Protein AF-A0AAQ2GDI4-F1 (afdb_monomer)

Nearest PDB structures (foldseek):
  6fwv-assembly1_A  TM=6.174E-01  e=3.275E-02  Bacillus anthracis
  3rkp-assembly2_B  TM=5.319E-01  e=2.413E-01  Bacillus cereus ATCC 14579
  3e8v-assembly1_A  TM=5.463E-01  e=3.598E-01  Bacteroides fragilis NCTC 9343
  3t5x-assembly1_A  TM=4.324E-01  e=9.851E+00  Homo sapiens
  5a5t-assembly1_C  TM=3.887E-01  e=8.301E+00  Oryctolagus cuniculus

Secondary structure (DSSP, 8-state):
------------------------EEEEEEEEESSSS--B--EEEEEE-SSS--EEEEE--TTSEEEEEES---TTSEEEEEES-SS---SS--PPEEP-SSSEEEEEE---SS-HHHHHHHTTPPPTT----TT-HHHHHHHHHHHHTT-HHHHHHHHHHHHHHHHHTT-HHHHHHHHHHHHHHHHHHHHHTSTT----TTTTS-S-TT----S-----HHHHHHHHHHHHHTTS--S----HHHHHTSTTTTT----HHHHS-GGGTS-----

pLDDT: mean 78.75, std 17.1, range [37.09, 97.25]

Sequence (275 aa):
MILRFALLTPLLLVILSDVASAKTITVSIAVMTNGKPPVGVPAHIYRKTASTSEELITDTDDEGKVAIPETVCSADVQYRVEALLPIRFPQGRLRWESCRITGQIVFLLTPSGISKNTERFLSGQIPDGWVVPQGYEPVFVELREAVASEQWGAAAKLSSQLANQYRSAGRKDEANTFAEIALAGTVSYATSQLPDSDAIDTFLKPKNPDATFDSEIRLSPFAKKAVAEFQKSRGLPTDGIVGWQTMGRLPGGAGYTLPDVAVVPFENLVVKPNT

Solvent-accessible surface area (backbone atoms only — not comparable to full-atom values): 15930 Å² total; per-residue (Å²): 138,89,84,85,83,82,86,81,79,84,83,81,80,79,80,80,73,80,74,71,77,74,68,71,43,69,37,36,38,36,28,27,30,73,53,90,76,62,43,45,38,37,21,44,33,31,37,32,41,86,87,49,71,80,40,83,76,50,65,33,43,82,65,6,36,40,78,45,84,33,78,72,74,37,75,52,33,28,36,36,68,44,60,68,55,52,52,30,61,67,100,70,66,88,50,71,43,54,44,50,86,70,70,66,51,72,45,73,40,73,66,48,41,60,42,48,56,37,51,35,42,65,74,73,38,79,49,89,89,66,84,78,48,80,75,42,65,65,56,54,50,52,41,38,51,23,54,77,67,62,18,28,7,37,23,16,50,50,21,44,42,50,13,51,42,30,44,75,68,70,37,56,70,62,12,47,36,24,42,47,51,18,48,47,39,46,39,49,52,23,37,65,72,43,97,85,50,92,78,56,95,53,70,89,55,69,85,48,73,82,57,85,87,90,70,79,82,43,70,27,71,68,30,24,48,29,34,18,53,40,24,50,78,70,76,43,81,67,75,33,66,91,43,72,71,54,30,31,71,33,52,56,12,69,82,59,71,79,57,72,67,71,71,54,61,48,83,80,48,54,81,72,78,87,127

Foldseek 3Di:
DDDDDDDDDDDPPPPPPPPPPQDKAKAKEAEWAPDVVTAGFWKFKWKDFPPGDIDGDDIADNRRIDIDIDSDFDQRIWMFIFGPQWWFFDPPDSDTDGGDRDDYHYHHGHDDAQELQLLCLLVVHHDPPDDDFPPCSVLSVVLSVCVVVLQLLLNLVSLCLQLVQCVVVVNNVRSVNSNRSNLLSLLLQLLVPDPPNPDRPCRNPDPDHPDDDDDDIDTTPSSLQSLLVSCVVVVHHSRSDSDLVSSCPGHNNVPNDHDPVSPDRVVVGDDDPDD

Mean predicted aligned error: 11.51 Å

Structure (mmCIF, N/CA/C/O backbone):
data_AF-A0AAQ2GDI4-F1
#
_entry.id   AF-A0AAQ2GDI4-F1
#
loop_
_atom_site.group_PDB
_atom_site.id
_atom_site.type_symbol
_atom_site.label_atom_id
_atom_site.label_alt_id
_atom_site.label_comp_id
_atom_site.label_asym_id
_atom_site.label_entity_id
_atom_site.label_seq_id
_atom_site.pdbx_PDB_ins_code
_atom_site.Cartn_x
_atom_site.Cartn_y
_atom_site.Cartn_z
_atom_site.occupancy
_atom_site.B_iso_or_equiv
_atom_site.auth_seq_id
_atom_site.auth_comp_id
_atom_site.auth_asym_id
_atom_site.auth_atom_id
_atom_site.pdbx_PDB_model_num
ATOM 1 N N . MET A 1 1 ? -50.895 -49.750 66.841 1.00 46.25 1 MET A N 1
ATOM 2 C CA . MET A 1 1 ? -49.537 -49.205 66.637 1.00 46.25 1 MET A CA 1
ATOM 3 C C . MET A 1 1 ? -49.642 -48.157 65.537 1.00 46.25 1 MET A C 1
ATOM 5 O O . MET A 1 1 ? -49.876 -48.514 64.393 1.00 46.25 1 MET A O 1
ATOM 9 N N . ILE A 1 2 ? -49.678 -46.879 65.918 1.00 44.25 2 ILE A N 1
ATOM 10 C CA . ILE A 1 2 ? -50.023 -45.741 65.050 1.00 44.25 2 ILE A CA 1
ATOM 11 C C . ILE A 1 2 ? -48.713 -45.130 64.545 1.00 44.25 2 ILE A C 1
ATOM 13 O O . ILE A 1 2 ? -47.937 -44.632 65.355 1.00 44.25 2 ILE A O 1
ATOM 17 N N . LEU A 1 3 ? -48.464 -45.170 63.234 1.00 45.38 3 LEU A N 1
ATOM 18 C CA . LEU A 1 3 ? -47.301 -44.539 62.605 1.00 45.38 3 LEU A CA 1
ATOM 19 C C . LEU A 1 3 ? -47.776 -43.295 61.835 1.00 45.38 3 LEU A C 1
ATOM 21 O O . LEU A 1 3 ? -48.434 -43.409 60.804 1.00 45.38 3 LEU A O 1
ATOM 25 N N . ARG A 1 4 ? -47.492 -42.101 62.369 1.00 51.19 4 ARG A N 1
ATOM 26 C CA . ARG A 1 4 ? -47.715 -40.814 61.691 1.00 51.19 4 ARG A CA 1
ATOM 27 C C . ARG A 1 4 ? -46.463 -40.462 60.885 1.00 51.19 4 ARG A C 1
ATOM 29 O O . ARG A 1 4 ? -45.420 -40.204 61.474 1.00 51.19 4 ARG A O 1
ATOM 36 N N . PHE A 1 5 ? -46.579 -40.433 59.559 1.00 50.78 5 PHE A N 1
ATOM 37 C CA . PHE A 1 5 ? -45.566 -39.874 58.662 1.00 50.78 5 PHE A CA 1
ATOM 38 C C . PHE A 1 5 ? -45.789 -38.362 58.525 1.00 50.78 5 PHE A C 1
ATOM 40 O O . PHE A 1 5 ? -46.847 -37.925 58.077 1.00 50.78 5 PHE A O 1
ATOM 47 N N . ALA A 1 6 ? -44.799 -37.569 58.934 1.00 56.88 6 ALA A N 1
ATOM 48 C CA . ALA A 1 6 ? -44.761 -36.129 58.711 1.00 56.88 6 ALA A CA 1
ATOM 49 C C . ALA A 1 6 ? -44.171 -35.848 57.318 1.00 56.88 6 ALA A C 1
ATOM 51 O O . ALA A 1 6 ? -43.015 -36.171 57.053 1.00 56.88 6 ALA A O 1
ATOM 52 N N . LEU A 1 7 ? -44.976 -35.267 56.427 1.00 53.22 7 LEU A N 1
ATOM 53 C CA . LEU A 1 7 ? -44.544 -34.738 55.132 1.00 53.22 7 LEU A CA 1
ATOM 54 C C . LEU A 1 7 ? -43.870 -33.374 55.351 1.00 53.22 7 LEU A C 1
ATOM 56 O O . LEU A 1 7 ? -44.542 -32.404 55.695 1.00 53.22 7 LEU A O 1
ATOM 60 N N . LEU A 1 8 ? -42.548 -33.306 55.161 1.00 53.53 8 LEU A N 1
ATOM 61 C CA . LEU A 1 8 ? -41.808 -32.049 55.020 1.00 53.53 8 LEU A CA 1
ATOM 62 C C . LEU A 1 8 ? -41.830 -31.614 53.550 1.00 53.53 8 LEU A C 1
ATOM 64 O O . LEU A 1 8 ? -41.254 -32.276 52.688 1.00 53.53 8 LEU A O 1
ATOM 68 N N . THR A 1 9 ? -42.475 -30.487 53.273 1.00 56.50 9 THR A N 1
ATOM 69 C CA . THR A 1 9 ? -42.446 -29.808 51.973 1.00 56.50 9 THR A CA 1
ATOM 70 C C . THR A 1 9 ? -41.143 -29.004 51.848 1.00 56.50 9 THR A C 1
ATOM 72 O O . THR A 1 9 ? -40.863 -28.197 52.738 1.00 56.50 9 THR A O 1
ATOM 75 N N . PRO A 1 10 ? -40.334 -29.162 50.783 1.00 61.44 10 PRO A N 1
ATOM 76 C CA . PRO A 1 10 ? -39.162 -28.319 50.578 1.00 61.44 10 PRO A CA 1
ATOM 77 C C . PRO A 1 10 ? -39.600 -26.926 50.109 1.00 61.44 10 PRO A C 1
ATOM 79 O O . PRO A 1 10 ? -40.270 -26.771 49.088 1.00 61.44 10 PRO A O 1
ATOM 82 N N . LEU A 1 11 ? -39.221 -25.908 50.880 1.00 57.91 11 LEU A N 1
ATOM 83 C CA . LEU A 1 11 ? -39.393 -24.501 50.537 1.00 57.91 11 LEU A CA 1
ATOM 84 C C . LEU A 1 11 ? -38.394 -24.155 49.417 1.00 57.91 11 LEU A C 1
ATOM 86 O O . LEU A 1 11 ? -37.196 -24.025 49.662 1.00 57.91 11 LEU A O 1
ATOM 90 N N . LEU A 1 12 ? -38.873 -24.064 48.176 1.00 52.78 12 LEU A N 1
ATOM 91 C CA . LEU A 1 12 ? -38.066 -23.654 47.027 1.00 52.78 12 LEU A CA 1
ATOM 92 C C . LEU A 1 12 ? -37.864 -22.129 47.091 1.00 52.78 12 LEU A C 1
ATOM 94 O O . LEU A 1 12 ? -38.745 -21.357 46.718 1.00 52.78 12 LEU A O 1
ATOM 98 N N . LEU A 1 13 ? -36.720 -21.692 47.619 1.00 53.94 13 LEU A N 1
ATOM 99 C CA . LEU A 1 13 ? -36.339 -20.281 47.666 1.00 53.94 13 LEU A CA 1
ATOM 100 C C . LEU A 1 13 ? -35.887 -19.841 46.264 1.00 53.94 13 LEU A C 1
ATOM 102 O O . LEU A 1 13 ? -34.746 -20.068 45.865 1.00 53.94 13 LEU A O 1
ATOM 106 N N . VAL A 1 14 ? -36.796 -19.241 45.494 1.00 52.56 14 VAL A N 1
ATOM 107 C CA . VAL A 1 14 ? -36.469 -18.598 44.215 1.00 52.56 14 VAL A CA 1
ATOM 108 C C . VAL A 1 14 ? -35.780 -17.270 44.526 1.00 52.56 14 VAL A C 1
ATOM 110 O O . VAL A 1 14 ? -36.432 -16.272 44.823 1.00 52.56 14 VAL A O 1
ATOM 113 N N . ILE A 1 15 ? -34.448 -17.268 44.501 1.00 57.44 15 ILE A N 1
ATOM 114 C CA . ILE A 1 15 ? -33.652 -16.040 44.556 1.00 57.44 15 ILE A CA 1
ATOM 115 C C . ILE A 1 15 ? -33.757 -15.385 43.174 1.00 57.44 15 ILE A C 1
ATOM 117 O O . ILE A 1 15 ? -33.045 -15.749 42.241 1.00 57.44 15 ILE A O 1
ATOM 121 N N . LEU A 1 16 ? -34.694 -14.447 43.031 1.00 49.84 16 LEU A N 1
ATOM 122 C CA . LEU A 1 16 ? -34.700 -13.480 41.936 1.00 49.84 16 LEU A CA 1
ATOM 123 C C . LEU A 1 16 ? -33.542 -12.513 42.186 1.00 49.84 16 LEU A C 1
ATOM 125 O O . LEU A 1 16 ? -33.681 -11.520 42.893 1.00 49.84 16 LEU A O 1
ATOM 129 N N . SER A 1 17 ? -32.367 -12.852 41.664 1.00 53.81 17 SER A N 1
ATOM 130 C CA . SER A 1 17 ? -31.249 -11.921 41.592 1.00 53.81 17 SER A CA 1
ATOM 131 C C . SER A 1 17 ? -31.645 -10.804 40.628 1.00 53.81 17 SER A C 1
ATOM 133 O O . SER A 1 17 ? -31.697 -11.034 39.420 1.00 53.81 17 SER A O 1
ATOM 135 N N . ASP A 1 18 ? -31.941 -9.614 41.150 1.00 50.03 18 ASP A N 1
ATOM 136 C CA . ASP A 1 18 ? -32.001 -8.385 40.359 1.00 50.03 18 ASP A CA 1
ATOM 137 C C . ASP A 1 18 ? -30.649 -8.219 39.656 1.00 50.03 18 ASP A C 1
ATOM 139 O O . ASP A 1 18 ? -29.655 -7.791 40.250 1.00 50.03 18 ASP A O 1
ATOM 143 N N . VAL A 1 19 ? -30.581 -8.612 38.384 1.00 55.84 19 VAL A N 1
ATOM 144 C CA . VAL A 1 19 ? -29.429 -8.313 37.538 1.00 55.84 19 VAL A CA 1
ATOM 145 C C . VAL A 1 19 ? -29.532 -6.827 37.231 1.00 55.84 19 VAL A C 1
ATOM 147 O O . VAL A 1 19 ? -30.163 -6.421 36.258 1.00 55.84 19 VAL A O 1
ATOM 150 N N . ALA A 1 20 ? -28.974 -6.004 38.119 1.00 59.69 20 ALA A N 1
ATOM 151 C CA . ALA A 1 20 ? -28.847 -4.574 37.903 1.00 59.69 20 ALA A CA 1
ATOM 152 C C . ALA A 1 20 ? -28.235 -4.360 36.514 1.00 59.69 20 ALA A C 1
ATOM 154 O O . ALA A 1 20 ? -27.107 -4.787 36.258 1.00 59.69 20 ALA A O 1
ATOM 155 N N . SER A 1 21 ? -29.010 -3.756 35.608 1.00 66.62 21 SER A N 1
ATOM 156 C CA . SER A 1 21 ? -28.582 -3.463 34.242 1.00 66.62 21 SER A CA 1
ATOM 157 C C . SER A 1 21 ? -27.278 -2.677 34.312 1.00 66.62 21 SER A C 1
ATOM 159 O O . SER A 1 21 ? -27.275 -1.514 34.722 1.00 66.62 21 SER A O 1
ATOM 161 N N . ALA A 1 22 ? -26.164 -3.326 33.966 1.00 74.00 22 ALA A N 1
ATOM 162 C CA . ALA A 1 22 ? -24.852 -2.706 34.018 1.00 74.00 22 ALA A CA 1
ATOM 163 C C . ALA A 1 22 ? -24.881 -1.436 33.161 1.00 74.00 22 ALA A C 1
ATOM 165 O O . ALA A 1 22 ? -25.249 -1.474 31.985 1.00 74.00 22 ALA A O 1
ATOM 166 N N . LYS A 1 23 ? -24.550 -0.294 33.769 1.00 86.69 23 LYS A N 1
ATOM 167 C CA . LYS A 1 23 ? -24.566 0.999 33.088 1.00 86.69 23 LYS A CA 1
ATOM 168 C C . LYS A 1 23 ? -23.540 0.975 31.956 1.00 86.69 23 LYS A C 1
ATOM 170 O O . LYS A 1 23 ? -22.342 0.924 32.216 1.00 86.69 23 LYS A O 1
ATOM 175 N N . THR A 1 24 ? -24.012 1.026 30.717 1.00 90.75 24 THR A N 1
ATOM 176 C CA . THR A 1 24 ? -23.150 1.101 29.536 1.00 90.75 24 THR A CA 1
ATOM 177 C C . THR A 1 24 ? -22.557 2.505 29.408 1.00 90.75 24 THR A C 1
ATOM 179 O O . THR A 1 24 ? -23.240 3.508 29.626 1.00 90.75 24 THR A O 1
ATOM 182 N N . ILE A 1 25 ? -21.277 2.576 29.064 1.00 93.12 25 ILE A N 1
ATOM 183 C CA . ILE A 1 25 ? -20.526 3.798 28.776 1.00 93.12 25 ILE A CA 1
ATOM 184 C C . ILE A 1 25 ? -20.218 3.803 27.280 1.00 93.12 25 ILE A C 1
ATOM 186 O O . ILE A 1 25 ? -19.912 2.763 26.710 1.00 93.12 25 ILE A O 1
ATOM 190 N N . THR A 1 26 ? -20.273 4.961 26.632 1.00 94.88 26 THR A N 1
ATOM 191 C CA . THR A 1 26 ? -19.894 5.089 25.220 1.00 94.88 26 THR A CA 1
ATOM 192 C C . THR A 1 26 ? -18.470 5.616 25.103 1.00 94.88 26 THR A C 1
ATOM 194 O O . THR A 1 26 ? -18.183 6.730 25.538 1.00 94.88 26 THR A O 1
ATOM 197 N N . VAL A 1 27 ? -17.583 4.840 24.483 1.00 95.38 27 VAL A N 1
ATOM 198 C CA . VAL A 1 27 ? -16.217 5.251 24.145 1.00 95.38 27 VAL A CA 1
ATOM 199 C C . VAL A 1 27 ? -16.212 5.807 22.729 1.00 95.38 27 VAL A C 1
ATOM 201 O O . VAL A 1 27 ? -16.582 5.116 21.787 1.00 95.38 27 VAL A O 1
ATOM 204 N N . SER A 1 28 ? -15.795 7.062 22.571 1.00 95.56 28 SER A N 1
ATOM 205 C CA . SER A 1 28 ? -15.680 7.696 21.253 1.00 95.56 28 SER A CA 1
ATOM 206 C C . SER A 1 28 ? -14.243 7.618 20.755 1.00 95.56 28 SER A C 1
ATOM 208 O O . SER A 1 28 ? -13.322 8.060 21.445 1.00 95.56 28 SER A O 1
ATOM 210 N N . ILE A 1 29 ? -14.050 7.107 19.543 1.00 95.25 29 ILE A N 1
ATOM 211 C CA . ILE A 1 29 ? -12.748 7.036 18.878 1.00 95.25 29 ILE A CA 1
ATOM 212 C C . ILE A 1 29 ? -12.802 7.872 17.600 1.00 95.25 29 ILE A C 1
ATOM 214 O O . ILE A 1 29 ? -13.804 7.862 16.887 1.00 95.25 29 ILE A O 1
ATOM 218 N N . ALA A 1 30 ? -11.730 8.614 17.328 1.00 92.25 30 ALA A N 1
ATOM 219 C CA . ALA A 1 30 ? -11.475 9.197 16.017 1.00 92.25 30 ALA A CA 1
ATOM 220 C C . ALA A 1 30 ? -10.102 8.791 15.505 1.00 92.25 30 ALA A C 1
ATOM 222 O O . ALA A 1 30 ? -9.114 8.789 16.240 1.00 92.25 30 ALA A O 1
ATOM 223 N N . VAL A 1 31 ? -10.047 8.522 14.213 1.00 87.00 31 VAL A N 1
ATOM 224 C CA . VAL A 1 31 ? -8.849 8.208 13.460 1.00 87.00 31 VAL A CA 1
ATOM 225 C C . VAL A 1 31 ? -8.691 9.294 12.412 1.00 87.00 31 VAL A C 1
ATOM 227 O O . VAL A 1 31 ? -9.526 9.455 11.525 1.00 87.00 31 VAL A O 1
ATOM 230 N N . MET A 1 32 ? -7.642 10.095 12.560 1.00 84.75 32 MET A N 1
ATOM 231 C CA . MET A 1 32 ? -7.454 11.309 11.773 1.00 84.75 32 MET A CA 1
ATOM 232 C C . MET A 1 32 ? -6.055 11.375 11.187 1.00 84.75 32 MET A C 1
ATOM 234 O O . MET A 1 32 ? -5.109 10.835 11.754 1.00 84.75 32 MET A O 1
ATOM 238 N N . THR A 1 33 ? -5.899 12.093 10.082 1.00 75.56 33 THR A N 1
ATOM 239 C CA . THR A 1 33 ? -4.580 12.451 9.567 1.00 75.56 33 THR A CA 1
ATOM 240 C C . THR A 1 33 ? -3.883 13.471 10.476 1.00 75.56 33 THR A C 1
ATOM 242 O O . THR A 1 33 ? -4.529 14.297 11.118 1.00 75.56 33 THR A O 1
ATOM 245 N N . ASN A 1 34 ? -2.549 13.473 10.501 1.00 73.00 34 ASN A N 1
ATOM 246 C CA . ASN A 1 34 ? -1.748 14.521 11.152 1.00 73.00 34 ASN A CA 1
ATOM 247 C C . ASN A 1 34 ? -1.677 15.847 10.353 1.00 73.00 34 ASN A C 1
ATOM 249 O O . ASN A 1 34 ? -0.903 16.736 10.714 1.00 73.00 34 ASN A O 1
ATOM 253 N N . GLY A 1 35 ? -2.452 15.969 9.268 1.00 65.69 35 GLY A N 1
ATOM 254 C CA . GLY A 1 35 ? -2.489 17.138 8.390 1.00 65.69 35 GLY A CA 1
ATOM 255 C C . GLY A 1 35 ? -3.250 18.331 8.977 1.00 65.69 35 GLY A C 1
ATOM 256 O O . GLY A 1 35 ? -3.835 18.262 10.060 1.00 65.69 35 GLY A O 1
ATOM 257 N N . LYS A 1 36 ? -3.241 19.453 8.246 1.00 73.19 36 LYS A N 1
ATOM 258 C CA . LYS A 1 36 ? -3.999 20.668 8.579 1.00 73.19 36 LYS A CA 1
ATOM 259 C C . LYS A 1 36 ? -4.870 21.085 7.380 1.00 73.19 36 LYS A C 1
ATOM 261 O O . LYS A 1 36 ? -4.311 21.604 6.419 1.00 73.19 36 LYS A O 1
ATOM 266 N N . PRO A 1 37 ? -6.206 20.917 7.436 1.00 77.56 37 PRO A N 1
ATOM 267 C CA . PRO A 1 37 ? -6.984 20.347 8.542 1.00 77.56 37 PRO A CA 1
ATOM 268 C C . PRO A 1 37 ? -6.800 18.820 8.680 1.00 77.56 37 PRO A C 1
ATOM 270 O O . PRO A 1 37 ? -6.451 18.160 7.700 1.00 77.56 37 PRO A O 1
ATOM 273 N N . PRO A 1 38 ? -7.034 18.246 9.876 1.00 74.19 38 PRO A N 1
ATOM 274 C CA . PRO A 1 38 ? -7.090 16.797 10.038 1.00 74.19 38 PRO A CA 1
ATOM 275 C C . PRO A 1 38 ? -8.284 16.233 9.260 1.00 74.19 38 PRO A C 1
ATOM 277 O O . PRO A 1 38 ? -9.379 16.796 9.286 1.00 74.19 38 PRO A O 1
ATOM 280 N N . VAL A 1 39 ? -8.069 15.114 8.572 1.00 76.38 39 VAL A N 1
ATOM 281 C CA . VAL A 1 39 ? -9.080 14.418 7.762 1.00 76.38 39 VAL A CA 1
ATOM 282 C C . VAL A 1 39 ? -9.368 13.061 8.392 1.00 76.38 39 VAL A C 1
ATOM 284 O O . VAL A 1 39 ? -8.440 12.391 8.842 1.00 76.38 39 VAL A O 1
ATOM 287 N N . GLY A 1 40 ? -10.638 12.660 8.422 1.00 78.81 40 GLY A N 1
ATOM 288 C CA . GLY A 1 40 ? -11.064 11.334 8.865 1.00 78.81 40 GLY A CA 1
ATOM 289 C C . GLY A 1 40 ? -10.456 10.200 8.041 1.00 78.81 40 GLY A C 1
ATOM 290 O O . GLY A 1 40 ? -10.326 10.319 6.820 1.00 78.81 40 GLY A O 1
ATOM 291 N N . VAL A 1 41 ? -10.066 9.107 8.698 1.00 77.38 41 VAL A N 1
ATOM 292 C CA . VAL A 1 41 ? -9.490 7.924 8.046 1.00 77.38 41 VAL A CA 1
ATOM 293 C C . VAL A 1 41 ? -10.297 6.679 8.417 1.00 77.38 41 VAL A C 1
ATOM 295 O O . VAL A 1 41 ? -10.279 6.303 9.589 1.00 77.38 41 VAL A O 1
ATOM 298 N N . PRO A 1 42 ? -10.930 6.001 7.440 1.00 80.25 42 PRO A N 1
ATOM 299 C CA . PRO A 1 42 ? -11.560 4.705 7.660 1.00 80.25 42 PRO A CA 1
ATOM 300 C C . PRO A 1 42 ? -10.559 3.695 8.235 1.00 80.25 42 PRO A C 1
ATOM 302 O O . PRO A 1 42 ? -9.459 3.533 7.692 1.00 80.25 42 PRO A O 1
ATOM 305 N N . ALA A 1 43 ? -10.907 3.033 9.337 1.00 83.38 43 ALA A N 1
ATOM 306 C CA . ALA A 1 43 ? -10.005 2.155 10.072 1.00 83.38 43 ALA A CA 1
ATOM 307 C C . ALA A 1 43 ? -10.729 1.007 10.780 1.00 83.38 43 ALA A C 1
ATOM 309 O O . ALA A 1 43 ? -11.796 1.194 11.356 1.00 83.38 43 ALA A O 1
ATOM 310 N N . HIS A 1 44 ? -10.069 -0.147 10.824 1.00 86.12 44 HIS A N 1
ATOM 311 C CA . HIS A 1 44 ? -10.361 -1.230 11.749 1.00 86.12 44 HIS A CA 1
ATOM 312 C C . HIS A 1 44 ? -10.016 -0.811 13.179 1.00 86.12 44 HIS A C 1
ATOM 314 O O . HIS A 1 44 ? -8.922 -0.294 13.444 1.00 86.12 44 HIS A O 1
ATOM 320 N N . ILE A 1 45 ? -10.918 -1.095 14.114 1.00 92.44 45 ILE A N 1
ATOM 321 C CA . ILE A 1 45 ? -10.717 -0.880 15.542 1.00 92.44 45 ILE A CA 1
ATOM 322 C C . ILE A 1 45 ? -10.559 -2.219 16.240 1.00 92.44 45 ILE A C 1
ATOM 324 O O . ILE A 1 45 ? -11.450 -3.068 16.235 1.00 92.44 45 ILE A O 1
ATOM 328 N N . TYR A 1 46 ? -9.425 -2.368 16.908 1.00 93.50 46 TYR A N 1
ATOM 329 C CA . TYR A 1 46 ? -9.113 -3.541 17.701 1.00 93.50 46 TYR A CA 1
ATOM 330 C C . TYR A 1 46 ? -9.204 -3.215 19.182 1.00 93.50 46 TYR A C 1
ATOM 332 O O . TYR A 1 46 ? -8.787 -2.139 19.616 1.00 93.50 46 TYR A O 1
ATOM 340 N N . ARG A 1 47 ? -9.687 -4.176 19.962 1.00 96.19 47 ARG A N 1
ATOM 341 C CA . ARG A 1 47 ? -9.825 -4.094 21.414 1.00 96.19 47 ARG A CA 1
ATOM 342 C C . ARG A 1 47 ? -9.100 -5.256 22.077 1.00 96.19 47 ARG A C 1
ATOM 344 O O . ARG A 1 47 ? -9.056 -6.358 21.539 1.00 96.19 47 ARG A O 1
ATOM 351 N N . LYS A 1 48 ? -8.564 -5.025 23.272 1.00 96.25 48 LYS A N 1
ATOM 352 C CA . LYS A 1 48 ? -8.147 -6.090 24.192 1.00 96.25 48 LYS A CA 1
ATOM 353 C C . LYS A 1 48 ? -8.320 -5.657 25.643 1.00 96.25 48 LYS A C 1
ATOM 355 O O . LYS A 1 48 ? -8.493 -4.469 25.922 1.00 96.25 48 LYS A O 1
ATOM 360 N N . THR A 1 49 ? -8.212 -6.610 26.560 1.00 96.31 49 THR A N 1
ATOM 361 C CA . THR A 1 49 ? -8.036 -6.354 27.992 1.00 96.31 49 THR A CA 1
ATOM 362 C C . THR A 1 49 ? -6.687 -6.895 28.477 1.00 96.31 49 THR A C 1
ATOM 364 O O . THR A 1 49 ? -5.916 -7.457 27.698 1.00 96.31 49 THR A O 1
ATOM 367 N N . ALA A 1 50 ? -6.398 -6.784 29.776 1.00 92.69 50 ALA A N 1
ATOM 368 C CA . ALA A 1 50 ? -5.263 -7.477 30.390 1.00 92.69 50 ALA A CA 1
ATOM 369 C C . ALA A 1 50 ? -5.371 -9.017 30.316 1.00 92.69 50 ALA A C 1
ATOM 371 O O . ALA A 1 50 ? -4.356 -9.704 30.419 1.00 92.69 50 ALA A O 1
ATOM 372 N N . SER A 1 51 ? -6.583 -9.562 30.154 1.00 92.56 51 SER A N 1
ATOM 373 C CA . SER A 1 51 ? -6.861 -11.004 30.165 1.00 92.56 51 SER A CA 1
ATOM 374 C C . SER A 1 51 ? -7.320 -11.574 28.822 1.00 92.56 51 SER A C 1
ATOM 376 O O . SER A 1 51 ? -7.372 -12.795 28.682 1.00 92.56 51 SER A O 1
ATOM 378 N N . THR A 1 52 ? -7.652 -10.733 27.840 1.00 93.00 52 THR A N 1
ATOM 379 C CA . THR A 1 52 ? -8.094 -11.180 26.513 1.00 93.00 52 THR A CA 1
ATOM 380 C C . THR A 1 52 ? -7.041 -10.901 25.451 1.00 93.00 52 THR A C 1
ATOM 382 O O . THR A 1 52 ? -6.260 -9.952 25.542 1.00 93.00 52 THR A O 1
ATOM 385 N N . SER A 1 53 ? -7.047 -11.718 24.400 1.00 93.31 53 SER A N 1
ATOM 386 C CA . SER A 1 53 ? -6.323 -11.400 23.175 1.00 93.31 53 SER A CA 1
ATOM 387 C C . SER A 1 53 ? -6.931 -10.182 22.477 1.00 93.31 53 SER A C 1
ATOM 389 O O . SER A 1 53 ? -8.023 -9.719 22.809 1.00 93.31 53 SER A O 1
ATOM 391 N N . GLU A 1 54 ? -6.187 -9.670 21.503 1.00 93.00 54 GLU A N 1
ATOM 392 C CA . GLU A 1 54 ? -6.689 -8.699 20.541 1.00 93.00 54 GLU A CA 1
ATOM 393 C C . GLU A 1 54 ? -7.859 -9.275 19.734 1.00 93.00 54 GLU A C 1
ATOM 395 O O . GLU A 1 54 ? -7.799 -10.417 19.276 1.00 93.00 54 GLU A O 1
ATOM 400 N N . GLU A 1 55 ? -8.886 -8.455 19.536 1.00 92.44 55 GLU A N 1
ATOM 401 C CA . GLU A 1 55 ? -10.060 -8.761 18.726 1.00 92.44 55 GLU A CA 1
ATOM 402 C C . GLU A 1 55 ? -10.457 -7.539 17.887 1.00 92.44 55 GLU A C 1
ATOM 404 O O . GLU A 1 55 ? -10.430 -6.409 18.380 1.00 92.44 55 GLU A O 1
ATOM 409 N N . LEU A 1 56 ? -10.816 -7.761 16.619 1.00 89.50 56 LEU A N 1
ATOM 410 C CA . LEU A 1 56 ? -11.445 -6.747 15.769 1.00 89.50 56 LEU A CA 1
ATOM 411 C C . LEU A 1 56 ? -12.891 -6.558 16.230 1.00 89.50 56 LEU A C 1
ATOM 413 O O . LEU A 1 56 ? -13.666 -7.509 16.182 1.00 89.50 56 LEU A O 1
ATOM 417 N N . ILE A 1 57 ? -13.254 -5.349 16.650 1.00 95.44 57 ILE A N 1
ATOM 418 C CA . ILE A 1 57 ? -14.587 -5.089 17.213 1.00 95.44 57 ILE A CA 1
ATOM 419 C C . ILE A 1 57 ? -15.518 -4.332 16.266 1.00 95.44 57 ILE A C 1
ATOM 421 O O . ILE A 1 57 ? -16.723 -4.556 16.297 1.00 95.44 57 ILE A O 1
ATOM 425 N N . THR A 1 58 ? -14.988 -3.418 15.454 1.00 93.81 58 THR A N 1
ATOM 426 C CA . THR A 1 58 ? -15.767 -2.588 14.524 1.00 93.81 58 THR A CA 1
ATOM 427 C C . THR A 1 58 ? -14.829 -1.835 13.589 1.00 93.81 58 THR A C 1
ATOM 429 O O . THR A 1 58 ? -13.629 -1.744 13.853 1.00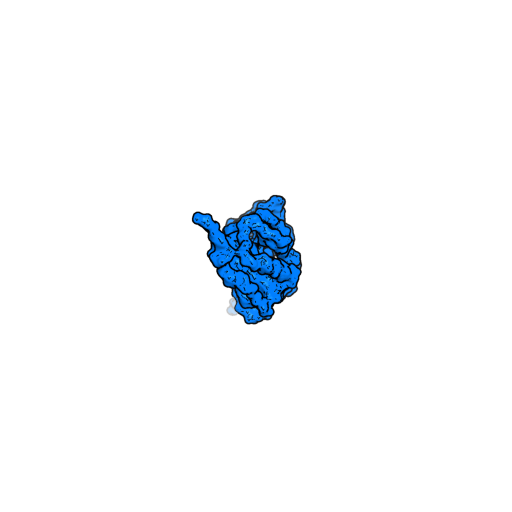 93.81 58 THR A O 1
ATOM 432 N N . ASP A 1 59 ? -15.404 -1.221 12.563 1.00 89.81 59 ASP A N 1
ATOM 433 C CA . ASP A 1 59 ? -14.747 -0.221 11.729 1.00 89.81 59 ASP A CA 1
ATOM 434 C C . ASP A 1 59 ? -15.227 1.186 12.099 1.00 89.81 59 ASP A C 1
ATOM 436 O O . ASP A 1 59 ? -16.274 1.356 12.735 1.00 89.81 59 ASP A O 1
ATOM 440 N N . THR A 1 60 ? -14.446 2.197 11.733 1.00 86.69 60 THR A N 1
ATOM 441 C CA . THR A 1 60 ? -14.912 3.584 11.716 1.00 86.69 60 THR A CA 1
ATOM 442 C C . THR A 1 60 ? -15.764 3.865 10.486 1.00 86.69 60 THR A C 1
ATOM 444 O O . THR A 1 60 ? -15.628 3.200 9.462 1.00 86.69 60 THR A O 1
ATOM 447 N N . ASP A 1 61 ? -16.570 4.918 10.560 1.00 82.62 61 ASP A N 1
ATOM 448 C CA . ASP A 1 61 ? -17.224 5.502 9.392 1.00 82.62 61 ASP A CA 1
ATOM 449 C C . ASP A 1 61 ? -16.222 6.172 8.424 1.00 82.62 61 ASP A C 1
ATOM 451 O O . ASP A 1 61 ? -15.004 6.211 8.654 1.00 82.62 61 ASP A O 1
ATOM 455 N N . ASP A 1 62 ? -16.758 6.736 7.338 1.00 75.38 62 ASP A N 1
ATOM 456 C CA . ASP A 1 62 ? -15.999 7.473 6.322 1.00 75.38 62 ASP A CA 1
ATOM 457 C C . ASP A 1 62 ? -15.335 8.755 6.860 1.00 75.38 62 ASP A C 1
ATOM 459 O O . ASP A 1 62 ? -14.376 9.260 6.267 1.00 75.38 62 ASP A O 1
ATOM 463 N N . GLU A 1 63 ? -15.803 9.274 8.000 1.00 82.19 63 GLU A N 1
ATOM 464 C CA . GLU A 1 63 ? -15.200 10.398 8.722 1.00 82.19 63 GLU A CA 1
ATOM 465 C C . GLU A 1 63 ? -14.142 9.943 9.744 1.00 82.19 63 GLU A C 1
ATOM 467 O O . GLU A 1 63 ? -13.606 10.766 10.496 1.00 82.19 63 GLU A O 1
ATOM 472 N N . GLY A 1 64 ? -13.811 8.649 9.780 1.00 85.88 64 GLY A N 1
ATOM 473 C CA . GLY A 1 64 ? -12.841 8.079 10.707 1.00 85.88 64 GLY A CA 1
ATOM 474 C C . GLY A 1 64 ? -13.322 8.049 12.156 1.00 85.88 64 GLY A C 1
ATOM 475 O O . GLY A 1 64 ? -12.494 8.048 13.065 1.00 85.88 64 GLY A O 1
ATOM 476 N N . LYS A 1 65 ? -14.631 8.068 12.417 1.00 92.81 65 LYS A N 1
ATOM 477 C CA . LYS A 1 65 ? -15.202 8.078 13.770 1.00 92.81 65 LYS A CA 1
ATOM 478 C C . LYS A 1 65 ? -15.920 6.773 14.086 1.00 92.81 65 LYS A C 1
ATOM 480 O O . LYS A 1 65 ? -16.473 6.112 13.215 1.00 92.81 65 LYS A O 1
ATOM 485 N N . VAL A 1 66 ? -15.930 6.407 15.367 1.00 96.19 66 VAL A N 1
ATOM 486 C CA . VAL A 1 66 ? -16.795 5.341 15.885 1.00 96.19 66 VAL A CA 1
ATOM 487 C C . VAL A 1 66 ? -17.155 5.571 17.351 1.00 96.19 66 VAL A C 1
ATOM 489 O O . VAL A 1 66 ? -16.393 6.181 18.108 1.00 96.19 66 VAL A O 1
ATOM 492 N N . ALA A 1 67 ? -18.314 5.055 17.755 1.00 96.38 67 ALA A N 1
ATOM 493 C CA . ALA A 1 67 ? -18.774 5.014 19.136 1.00 96.38 67 ALA A CA 1
ATOM 494 C C . ALA A 1 67 ? -18.956 3.553 19.577 1.00 96.38 67 ALA A C 1
ATOM 496 O O . ALA A 1 67 ? -19.743 2.821 18.985 1.00 96.38 67 ALA A O 1
ATOM 497 N N . ILE A 1 68 ? -18.235 3.135 20.618 1.00 96.25 68 ILE A N 1
ATOM 498 C CA . ILE A 1 68 ? -18.202 1.746 21.096 1.00 96.25 68 ILE A CA 1
ATOM 499 C C . ILE A 1 68 ? -18.868 1.669 22.475 1.00 96.25 68 ILE A C 1
ATOM 501 O O . ILE A 1 68 ? -18.440 2.377 23.393 1.00 96.25 68 ILE A O 1
ATOM 505 N N . PRO A 1 69 ? -19.916 0.846 22.655 1.00 95.75 69 PRO A N 1
ATOM 506 C CA . PRO A 1 69 ? -20.503 0.611 23.966 1.00 95.75 69 PRO A CA 1
ATOM 507 C C . PRO A 1 69 ? -19.594 -0.292 24.811 1.00 95.75 69 PRO A C 1
ATOM 509 O O . PRO A 1 69 ? -19.275 -1.411 24.424 1.00 95.75 69 PRO A O 1
ATOM 512 N N . GLU A 1 70 ? -19.226 0.173 26.000 1.00 94.94 70 GLU A N 1
ATOM 513 C CA . GLU A 1 70 ? -18.424 -0.553 26.982 1.00 94.94 70 GLU A CA 1
ATOM 514 C C . GLU A 1 70 ? -19.173 -0.717 28.299 1.00 94.94 70 GLU A C 1
ATOM 516 O O . GLU A 1 70 ? -19.824 0.205 28.791 1.00 94.94 70 GLU A O 1
ATOM 521 N N . THR A 1 71 ? -19.041 -1.886 28.921 1.00 93.19 71 THR A N 1
ATOM 522 C CA . THR A 1 71 ? -19.558 -2.124 30.278 1.00 93.19 71 THR A CA 1
ATOM 523 C C . THR A 1 71 ? -18.580 -1.652 31.351 1.00 93.19 71 THR A C 1
ATOM 525 O O . THR A 1 71 ? -18.998 -1.260 32.438 1.00 93.19 71 THR A O 1
ATOM 528 N N . VAL A 1 72 ? -17.278 -1.654 31.044 1.00 91.88 72 VAL A N 1
ATOM 529 C CA . VAL A 1 72 ? -16.204 -1.188 31.925 1.00 91.88 72 VAL A CA 1
ATOM 530 C C . VAL A 1 72 ? -15.164 -0.453 31.088 1.00 91.88 72 VAL A C 1
ATOM 532 O O . VAL A 1 72 ? -14.660 -0.988 30.108 1.00 91.88 72 VAL A O 1
ATOM 535 N N . CYS A 1 73 ? -14.803 0.758 31.504 1.00 93.69 73 CYS A N 1
ATOM 536 C CA . CYS A 1 73 ? -13.734 1.532 30.886 1.00 93.69 73 CYS A CA 1
ATOM 537 C C . CYS A 1 73 ? -12.624 1.761 31.914 1.00 93.69 73 CYS A C 1
ATOM 539 O O . CYS A 1 73 ? -12.767 2.584 32.820 1.00 93.69 73 CYS A O 1
ATOM 541 N N . SER A 1 74 ? -11.542 0.993 31.801 1.00 94.62 74 SER A N 1
ATOM 542 C CA . SER A 1 74 ? -10.377 1.056 32.689 1.00 94.62 74 SER A CA 1
ATOM 543 C C . SER A 1 74 ? -9.080 1.144 31.885 1.00 94.62 74 SER A C 1
ATOM 545 O O . SER A 1 74 ? -9.084 1.018 30.660 1.00 94.62 74 SER A O 1
ATOM 547 N N . ALA A 1 75 ? -7.953 1.322 32.580 1.00 93.88 75 ALA A N 1
ATOM 548 C CA . ALA A 1 75 ? -6.631 1.298 31.958 1.00 93.88 75 ALA A CA 1
ATOM 549 C C . ALA A 1 75 ? -6.318 -0.038 31.254 1.00 93.88 75 ALA A C 1
ATOM 551 O O . ALA A 1 75 ? -5.532 -0.046 30.302 1.00 93.88 75 ALA A O 1
ATOM 552 N N . ASP A 1 76 ? -6.959 -1.126 31.698 1.00 95.56 76 ASP A N 1
ATOM 553 C CA . ASP A 1 76 ? -6.776 -2.476 31.163 1.00 95.56 76 ASP A CA 1
ATOM 554 C C . ASP A 1 76 ? -7.491 -2.677 29.832 1.00 95.56 76 ASP A C 1
ATOM 556 O O . ASP A 1 76 ? -7.038 -3.483 29.026 1.00 95.56 76 ASP A O 1
ATOM 560 N N . VAL A 1 77 ? -8.594 -1.962 29.592 1.00 96.81 77 VAL A N 1
ATOM 561 C CA . VAL A 1 77 ? -9.282 -1.979 28.298 1.00 96.81 77 VAL A CA 1
ATOM 562 C C . VAL A 1 77 ? -8.515 -1.067 27.359 1.00 96.81 77 VAL A C 1
ATOM 564 O O . VAL A 1 77 ? -8.402 0.132 27.606 1.00 96.81 77 VAL A O 1
ATOM 567 N N . GLN A 1 78 ? -7.970 -1.630 26.288 1.00 97.25 78 GLN A N 1
ATOM 568 C CA . GLN A 1 78 ? -7.138 -0.897 25.346 1.00 97.25 78 GLN A CA 1
ATOM 569 C C . GLN A 1 78 ? -7.667 -1.024 23.925 1.00 97.25 78 GLN A C 1
ATOM 571 O O . GLN A 1 78 ? -8.192 -2.069 23.540 1.00 97.25 78 GLN A O 1
ATOM 576 N N . TYR A 1 79 ? -7.438 0.026 23.140 1.00 96.06 79 TYR A N 1
ATOM 577 C CA . TYR A 1 79 ? -7.765 0.085 21.723 1.00 96.06 79 TYR A CA 1
ATOM 578 C C . TYR A 1 79 ? -6.521 0.342 20.886 1.00 96.06 79 TYR A C 1
ATOM 580 O O . TYR A 1 79 ? -5.656 1.123 21.283 1.00 96.06 79 TYR A O 1
ATOM 588 N N . ARG A 1 80 ? -6.447 -0.259 19.704 1.00 93.06 80 ARG A N 1
ATOM 589 C CA . ARG A 1 80 ? -5.576 0.217 18.624 1.00 93.06 80 ARG A CA 1
ATOM 590 C C . ARG A 1 80 ? -6.392 0.332 17.353 1.00 93.06 80 ARG A C 1
ATOM 592 O O . ARG A 1 80 ? -7.456 -0.270 17.234 1.00 93.06 80 ARG A O 1
ATOM 599 N N . VAL A 1 81 ? -5.853 1.061 16.392 1.00 88.38 81 VAL A N 1
ATOM 600 C CA . VAL A 1 81 ? -6.499 1.237 15.094 1.00 88.38 81 VAL A CA 1
ATOM 601 C C . VAL A 1 81 ? -5.570 0.818 13.977 1.00 88.38 81 VAL A C 1
ATOM 603 O O . VAL A 1 81 ? -4.344 0.842 14.120 1.00 88.38 81 VAL A O 1
ATOM 606 N N . GLU A 1 82 ? -6.167 0.449 12.859 1.00 79.56 82 GLU A N 1
ATOM 607 C CA . GLU A 1 82 ? -5.470 0.134 11.627 1.00 79.56 82 GLU A CA 1
ATOM 608 C C . GLU A 1 82 ? -6.293 0.685 10.468 1.00 79.56 82 GLU A C 1
ATOM 610 O O . GLU A 1 82 ? -7.411 0.239 10.246 1.00 79.56 82 GLU A O 1
ATOM 615 N N . ALA A 1 83 ? -5.774 1.680 9.747 1.00 76.56 83 ALA A N 1
ATOM 616 C CA . ALA A 1 83 ? -6.466 2.200 8.569 1.00 76.56 83 ALA A CA 1
ATOM 617 C C . ALA A 1 83 ? -6.804 1.090 7.566 1.00 76.56 83 ALA A C 1
ATOM 619 O O . ALA A 1 83 ? -5.978 0.224 7.275 1.00 76.56 83 ALA A O 1
ATOM 620 N N . LEU A 1 84 ? -7.989 1.214 6.973 1.00 69.44 84 LEU A N 1
ATOM 621 C CA . LEU A 1 84 ? -8.449 0.410 5.841 1.00 69.44 84 LEU A CA 1
ATOM 622 C C . LEU A 1 84 ? -7.696 0.751 4.550 1.00 69.44 84 LEU A C 1
ATOM 624 O O . LEU A 1 84 ? -7.838 0.066 3.540 1.00 69.44 84 LEU A O 1
ATOM 628 N N . LEU A 1 85 ? -6.881 1.812 4.568 1.00 63.22 85 LEU A N 1
ATOM 629 C CA . LEU A 1 85 ? -6.092 2.195 3.411 1.00 63.22 85 LEU A CA 1
ATOM 630 C C . LEU A 1 85 ? -5.009 1.144 3.106 1.00 63.22 85 LEU A C 1
ATOM 632 O O . LEU A 1 85 ? -4.364 0.613 4.019 1.00 63.22 85 LEU A O 1
ATOM 636 N N . PRO A 1 86 ? -4.764 0.837 1.821 1.00 54.25 86 PRO A N 1
ATOM 637 C CA . PRO A 1 86 ? -4.073 -0.396 1.465 1.00 54.25 86 PRO A CA 1
ATOM 638 C C . PRO A 1 86 ? -2.539 -0.260 1.474 1.00 54.25 86 PRO A C 1
ATOM 640 O O . PRO A 1 86 ? -1.808 -1.251 1.554 1.00 54.25 86 PRO A O 1
ATOM 643 N N . ILE A 1 87 ? -2.024 0.973 1.430 1.00 54.12 87 ILE A N 1
ATOM 644 C CA . ILE A 1 87 ? -0.592 1.261 1.506 1.00 54.12 87 ILE A CA 1
ATOM 645 C C . ILE A 1 87 ? -0.242 1.851 2.864 1.00 54.12 87 ILE A C 1
ATOM 647 O O . ILE A 1 87 ? -0.637 2.948 3.195 1.00 54.12 87 ILE A O 1
ATOM 651 N N . ARG A 1 88 ? 0.529 1.067 3.614 1.00 59.97 88 ARG A N 1
ATOM 652 C CA . ARG A 1 88 ? 1.679 1.389 4.471 1.00 59.97 88 ARG A CA 1
ATOM 653 C C . ARG A 1 88 ? 1.570 2.453 5.567 1.00 59.97 88 ARG A C 1
ATOM 655 O O . ARG A 1 88 ? 1.516 3.643 5.315 1.00 59.97 88 ARG A O 1
ATOM 662 N N . PHE A 1 89 ? 1.764 1.989 6.803 1.00 49.19 89 PHE A N 1
ATOM 663 C CA . PHE A 1 89 ? 2.093 2.813 7.965 1.00 49.19 89 PHE A CA 1
ATOM 664 C C . PHE A 1 89 ? 3.619 2.902 8.110 1.00 49.19 89 PHE A C 1
ATOM 666 O O . PHE A 1 89 ? 4.272 1.851 8.079 1.00 49.19 89 PHE A O 1
ATOM 673 N N . PRO A 1 90 ? 4.217 4.088 8.331 1.00 40.53 90 PRO A N 1
ATOM 674 C CA . PRO A 1 90 ? 5.558 4.137 8.904 1.00 40.53 90 PRO A CA 1
ATOM 675 C C . PRO A 1 90 ? 5.532 3.416 10.258 1.00 40.53 90 PRO A C 1
ATOM 677 O O . PRO A 1 90 ? 4.485 3.345 10.909 1.00 40.53 90 PRO A O 1
ATOM 680 N N . GLN A 1 91 ? 6.669 2.876 10.705 1.00 37.09 91 GLN A N 1
ATOM 681 C CA . GLN A 1 91 ? 6.836 2.398 12.082 1.00 37.09 91 GLN A CA 1
ATOM 682 C C . GLN A 1 91 ? 6.677 3.576 13.061 1.00 37.09 91 GLN A C 1
ATOM 684 O O . GLN A 1 91 ? 7.629 4.135 13.586 1.00 37.09 91 GLN A O 1
ATOM 689 N N . GLY A 1 92 ? 5.430 3.960 13.297 1.00 42.56 92 GLY A N 1
ATOM 690 C CA . GLY A 1 92 ? 4.975 5.023 14.171 1.00 42.56 92 GLY A CA 1
ATOM 691 C C . GLY A 1 92 ? 3.848 4.464 15.019 1.00 42.56 92 GLY A C 1
ATOM 692 O O . GLY A 1 92 ? 2.716 4.903 14.913 1.00 42.56 92 GLY A O 1
ATOM 693 N N . ARG A 1 93 ? 4.192 3.434 15.803 1.00 48.59 93 ARG A N 1
ATOM 694 C CA . ARG A 1 93 ? 3.405 2.787 16.861 1.00 48.59 93 ARG A CA 1
ATOM 695 C C . ARG A 1 93 ? 1.931 2.536 16.503 1.00 48.59 93 ARG A C 1
ATOM 697 O O . ARG A 1 93 ? 1.077 3.388 16.731 1.00 48.59 93 ARG A O 1
ATOM 704 N N . LEU A 1 94 ? 1.623 1.283 16.149 1.00 61.75 94 LEU A N 1
ATOM 705 C CA . LEU A 1 94 ? 0.374 0.637 16.573 1.00 61.75 94 LEU A CA 1
ATOM 706 C C . LEU A 1 94 ? 0.318 0.707 18.109 1.00 61.75 94 LEU A C 1
ATOM 708 O O . LEU A 1 94 ? 0.715 -0.222 18.811 1.00 61.75 94 LEU A O 1
ATOM 712 N N . ARG A 1 95 ? -0.017 1.883 18.640 1.00 80.81 95 ARG A N 1
ATOM 713 C CA . ARG A 1 95 ? -0.048 2.148 20.069 1.00 80.81 95 ARG A CA 1
ATOM 714 C C . ARG A 1 95 ? -1.411 1.738 20.574 1.00 80.81 95 ARG A C 1
ATOM 716 O O . ARG A 1 95 ? -2.432 2.058 19.975 1.00 80.81 95 ARG A O 1
ATOM 723 N N . TRP A 1 96 ? -1.381 1.017 21.676 1.00 91.62 96 TRP A N 1
ATOM 724 C CA . TRP A 1 96 ? -2.565 0.746 22.453 1.00 91.62 96 TRP A CA 1
ATOM 725 C C . TRP A 1 96 ? -2.871 1.984 23.288 1.00 91.62 96 TRP A C 1
ATOM 727 O O . TRP A 1 96 ? -2.018 2.445 24.044 1.00 91.62 96 TRP A O 1
ATOM 737 N N . GLU A 1 97 ? -4.067 2.528 23.125 1.00 94.88 97 GLU A N 1
ATOM 738 C CA . GL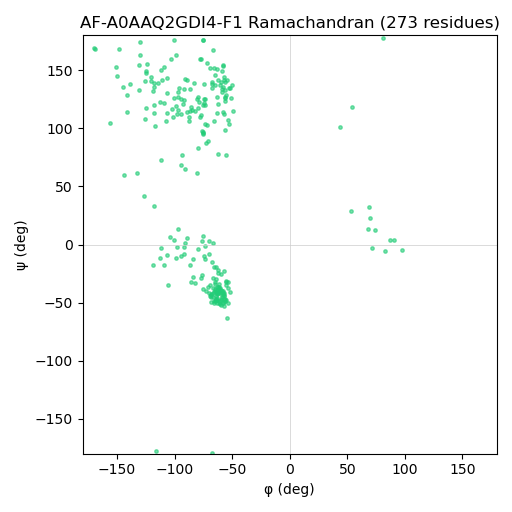U A 1 97 ? -4.599 3.593 23.964 1.00 94.88 97 GLU A CA 1
ATOM 739 C C . GLU A 1 97 ? -5.565 2.984 24.969 1.00 94.88 97 GLU A C 1
ATOM 741 O O . GLU A 1 97 ? -6.501 2.274 24.599 1.00 94.88 97 GLU A O 1
ATOM 746 N N . SER A 1 98 ? -5.340 3.261 26.248 1.00 95.69 98 SER A N 1
ATOM 747 C CA . SER A 1 98 ? -6.273 2.868 27.298 1.00 95.69 98 SER A CA 1
ATOM 748 C C . SER A 1 98 ? -7.610 3.592 27.147 1.00 95.69 98 SER A C 1
ATOM 750 O O . SER A 1 98 ? -7.663 4.761 26.752 1.00 95.69 98 SER A O 1
ATOM 752 N N . CYS A 1 99 ? -8.682 2.896 27.513 1.00 95.31 99 CYS A N 1
ATOM 753 C CA . CYS A 1 99 ? -10.038 3.410 27.520 1.00 95.31 99 CYS A CA 1
ATOM 754 C C . CYS A 1 99 ? -10.150 4.677 28.380 1.00 95.31 99 CYS A C 1
ATOM 756 O O . CYS A 1 99 ? -9.563 4.768 29.462 1.00 95.31 99 CYS A O 1
ATOM 758 N N . ARG A 1 100 ? -10.925 5.662 27.909 1.00 90.25 100 ARG A N 1
ATOM 759 C CA . ARG A 1 100 ? -11.222 6.899 28.644 1.00 90.25 100 ARG A CA 1
ATOM 760 C C . ARG A 1 100 ? -12.724 7.154 28.622 1.00 90.25 100 ARG A C 1
ATOM 762 O O . ARG A 1 100 ? -13.349 7.072 27.573 1.00 90.25 100 ARG A O 1
ATOM 769 N N . ILE A 1 101 ? -13.285 7.464 29.791 1.00 84.19 101 ILE A N 1
ATOM 770 C CA . ILE A 1 101 ? -14.719 7.759 29.961 1.00 84.19 101 ILE A CA 1
ATOM 771 C C . ILE A 1 101 ? -15.049 9.169 29.448 1.00 84.19 101 ILE A C 1
ATOM 773 O O . ILE A 1 101 ? -16.181 9.450 29.066 1.00 84.19 101 ILE A O 1
ATOM 777 N N . THR A 1 102 ? -14.063 10.068 29.446 1.00 85.88 102 THR A N 1
ATOM 778 C CA . THR A 1 102 ? -14.221 11.456 29.016 1.00 85.88 102 THR A CA 1
ATOM 779 C C . THR A 1 102 ? -13.334 11.768 27.817 1.00 85.88 102 THR A C 1
ATOM 781 O O . THR A 1 102 ? -12.149 11.428 27.781 1.00 85.88 102 THR A O 1
ATOM 784 N N . GLY A 1 103 ? -13.922 12.466 26.846 1.00 87.31 103 GLY A N 1
ATOM 785 C CA . GLY A 1 103 ? -13.251 12.868 25.615 1.00 87.31 103 GLY A CA 1
ATOM 786 C C . GLY A 1 103 ? -13.192 11.767 24.556 1.00 87.31 103 GLY A C 1
ATOM 787 O O . GLY A 1 103 ? -13.660 10.648 24.746 1.00 87.31 103 GLY A O 1
ATOM 788 N N . GLN A 1 104 ? -12.624 12.127 23.411 1.00 92.12 104 GLN A N 1
ATOM 789 C CA . GLN A 1 104 ? -12.416 11.226 22.286 1.00 92.12 104 GLN A CA 1
ATOM 790 C C . GLN A 1 104 ? -10.991 10.670 22.330 1.00 92.12 104 GLN A C 1
ATOM 792 O O . GLN A 1 104 ? -10.033 11.423 22.528 1.00 92.12 104 GLN A O 1
ATOM 797 N N . ILE A 1 105 ? -10.834 9.362 22.127 1.00 93.56 105 ILE A N 1
ATOM 798 C CA . ILE A 1 105 ? -9.519 8.765 21.883 1.00 93.56 105 ILE A CA 1
ATOM 799 C C . ILE A 1 105 ? -9.155 9.077 20.431 1.00 93.56 105 ILE A C 1
ATOM 801 O O . ILE A 1 105 ? -9.800 8.581 19.509 1.00 93.56 105 ILE A O 1
ATOM 805 N N . VAL A 1 106 ? -8.147 9.926 20.229 1.00 91.44 106 VAL A N 1
ATOM 806 C CA . VAL A 1 106 ? -7.713 10.342 18.891 1.00 91.44 106 VAL A CA 1
ATOM 807 C C . VAL A 1 106 ? -6.447 9.592 18.495 1.00 91.44 106 VAL A C 1
ATOM 809 O O . VAL A 1 106 ? -5.379 9.760 19.096 1.00 91.44 106 VAL A O 1
ATOM 812 N N . PHE A 1 107 ? -6.563 8.790 17.445 1.00 89.12 107 PHE A N 1
ATOM 813 C CA . PHE A 1 107 ? -5.439 8.178 16.758 1.00 89.12 107 PHE A CA 1
ATOM 814 C C . PHE A 1 107 ? -5.050 9.061 15.580 1.00 89.12 107 PHE A C 1
ATOM 816 O O . PHE A 1 107 ? -5.796 9.202 14.614 1.00 89.12 107 PHE A O 1
ATOM 823 N N . LEU A 1 108 ? -3.869 9.668 15.672 1.00 83.12 108 LEU A N 1
ATOM 824 C CA . LEU A 1 108 ? -3.290 10.414 14.565 1.00 83.12 108 LEU A CA 1
ATOM 825 C C . LEU A 1 108 ? -2.500 9.450 13.691 1.00 83.12 108 LEU A C 1
ATOM 827 O O . LEU A 1 108 ? -1.447 8.950 14.091 1.00 83.12 108 LEU A O 1
ATOM 831 N N . LEU A 1 109 ? -3.022 9.196 12.503 1.00 73.06 109 LEU A N 1
ATOM 832 C CA . LEU A 1 109 ? -2.334 8.486 11.449 1.00 73.06 109 LEU A CA 1
ATOM 833 C C . LEU A 1 109 ? -1.595 9.493 10.577 1.00 73.06 109 LEU A C 1
ATOM 835 O O . LEU A 1 109 ? -2.073 10.592 10.304 1.00 73.06 109 LEU A O 1
ATOM 839 N N . THR A 1 110 ? -0.407 9.124 10.121 1.00 62.06 110 THR A N 1
ATOM 840 C CA . THR A 1 110 ? 0.193 9.844 8.998 1.00 62.06 110 THR A CA 1
ATOM 841 C C . THR A 1 110 ? -0.444 9.247 7.750 1.00 62.06 110 THR A C 1
ATOM 843 O O . THR A 1 110 ? -0.300 8.040 7.553 1.00 62.06 110 THR A O 1
ATOM 846 N N . PRO A 1 111 ? -1.227 10.015 6.973 1.00 51.41 111 PRO A N 1
ATOM 847 C CA . PRO A 1 111 ? -1.851 9.486 5.777 1.00 51.41 111 PRO A CA 1
ATOM 848 C C . PRO A 1 111 ? -0.778 8.965 4.841 1.00 51.41 111 PRO A C 1
ATOM 850 O O . PRO A 1 111 ? 0.233 9.617 4.589 1.00 51.41 111 PRO A O 1
ATOM 853 N N . SER A 1 112 ? -1.052 7.793 4.314 1.00 50.41 112 SER A N 1
ATOM 854 C CA . SER A 1 112 ? -0.270 7.123 3.301 1.00 50.41 112 SER A CA 1
ATOM 855 C C . SER A 1 112 ? -1.101 7.095 2.025 1.00 50.41 112 SER A C 1
ATOM 857 O O . SER A 1 112 ? -1.697 6.092 1.637 1.00 50.41 112 SER A O 1
ATOM 859 N N . GLY A 1 113 ? -1.221 8.271 1.410 1.00 53.62 113 GLY A N 1
ATOM 860 C CA . GLY A 1 113 ? -1.454 8.334 -0.028 1.00 53.62 113 GLY A CA 1
ATOM 861 C C . GLY A 1 113 ? -0.155 8.008 -0.759 1.00 53.62 113 GLY A C 1
ATOM 862 O O . GLY A 1 113 ? 0.887 7.860 -0.118 1.00 53.62 113 GLY A O 1
ATOM 863 N N . ILE A 1 114 ? -0.213 7.948 -2.089 1.00 62.50 114 ILE A N 1
ATOM 864 C CA . ILE A 1 114 ? 1.013 7.997 -2.882 1.00 62.50 114 ILE A CA 1
ATOM 865 C C . ILE A 1 114 ? 1.836 9.223 -2.467 1.00 62.50 114 ILE A C 1
ATOM 867 O O . ILE A 1 114 ? 1.284 10.312 -2.286 1.00 62.50 114 ILE A O 1
ATOM 871 N N . SER A 1 115 ? 3.140 9.055 -2.269 1.00 72.69 115 SER A N 1
ATOM 872 C CA . SER A 1 115 ? 4.012 10.169 -1.913 1.00 72.69 115 SER A CA 1
ATOM 873 C C . SER A 1 115 ? 3.957 11.272 -2.973 1.00 72.69 115 SER A C 1
ATOM 875 O O . SER A 1 115 ? 3.719 11.014 -4.155 1.00 72.69 115 SER A O 1
ATOM 877 N N . LYS A 1 116 ? 4.250 12.517 -2.581 1.00 78.00 116 LYS A N 1
ATOM 878 C CA . LYS A 1 116 ? 4.357 13.643 -3.525 1.00 78.00 116 LYS A CA 1
ATOM 879 C C . LYS A 1 116 ? 5.325 13.352 -4.677 1.00 78.00 116 LYS A C 1
ATOM 881 O O . LYS A 1 116 ? 5.122 13.817 -5.796 1.00 78.00 116 LYS A O 1
ATOM 886 N N . ASN A 1 117 ? 6.371 12.573 -4.403 1.00 84.19 117 ASN A N 1
ATOM 887 C CA . ASN A 1 117 ? 7.318 12.123 -5.416 1.00 84.19 117 ASN A CA 1
ATOM 888 C C . ASN A 1 117 ? 6.670 11.137 -6.393 1.00 84.19 117 ASN A C 1
ATOM 890 O O . ASN A 1 117 ? 6.841 11.300 -7.598 1.00 84.19 117 ASN A O 1
ATOM 894 N N . THR A 1 118 ? 5.886 10.176 -5.898 1.00 85.44 118 THR A N 1
ATOM 895 C CA . THR A 1 118 ? 5.085 9.269 -6.732 1.00 85.44 118 THR A CA 1
ATOM 896 C C . THR A 1 118 ? 4.082 10.031 -7.593 1.00 85.44 118 THR A C 1
ATOM 898 O O . THR A 1 118 ? 4.014 9.792 -8.794 1.00 85.44 118 THR A O 1
ATOM 901 N N . GLU A 1 119 ? 3.334 10.974 -7.018 1.00 81.75 119 GLU A N 1
ATOM 902 C CA . GLU A 1 119 ? 2.364 11.788 -7.760 1.00 81.75 119 GLU A CA 1
ATOM 903 C C . GLU A 1 119 ? 3.044 12.609 -8.862 1.00 81.75 119 GLU A C 1
ATOM 905 O O . GLU A 1 119 ? 2.659 12.517 -10.030 1.00 81.75 119 GLU A O 1
ATOM 910 N N . ARG A 1 120 ? 4.105 13.352 -8.516 1.00 86.75 120 ARG A N 1
ATOM 911 C CA . ARG A 1 120 ? 4.913 14.095 -9.494 1.00 86.75 120 ARG A CA 1
ATOM 912 C C . ARG A 1 120 ? 5.401 13.165 -10.601 1.00 86.75 120 ARG A C 1
ATOM 914 O O . ARG A 1 120 ? 5.146 13.449 -11.772 1.00 86.75 120 ARG A O 1
ATOM 921 N N . PHE A 1 121 ? 5.994 12.028 -10.237 1.00 92.00 121 PHE A N 1
ATOM 922 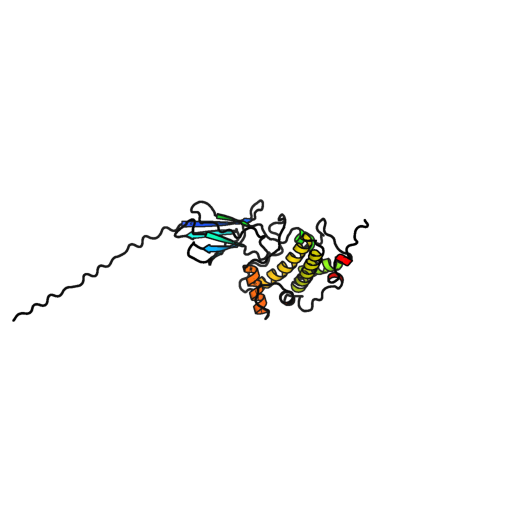C CA . PHE A 1 121 ? 6.493 11.045 -11.194 1.00 92.00 121 PHE A CA 1
ATOM 923 C C . PHE A 1 121 ? 5.401 10.557 -12.151 1.00 92.00 121 PHE A C 1
ATOM 925 O O . PHE A 1 121 ? 5.604 10.585 -13.367 1.00 92.00 121 PHE A O 1
ATOM 932 N N . LEU A 1 122 ? 4.241 10.146 -11.628 1.00 88.44 122 LEU A N 1
ATOM 933 C CA . LEU A 1 122 ? 3.120 9.651 -12.430 1.00 88.44 122 LEU A CA 1
ATOM 934 C C . LEU A 1 122 ? 2.491 10.746 -13.304 1.00 88.44 122 LEU A C 1
ATOM 936 O O . LEU A 1 122 ? 2.035 10.445 -14.403 1.00 88.44 122 LEU A O 1
ATOM 940 N N . SER A 1 123 ? 2.554 12.015 -12.885 1.00 87.88 123 SER A N 1
ATOM 941 C CA . SER A 1 123 ? 2.139 13.174 -13.694 1.00 87.88 123 SER A CA 1
ATOM 942 C C . SER A 1 123 ? 3.114 13.534 -14.829 1.00 87.88 123 SER A C 1
ATOM 944 O O . SER A 1 123 ? 2.875 14.476 -15.582 1.00 87.88 123 SER A O 1
ATOM 946 N N . GLY A 1 124 ? 4.224 12.797 -14.961 1.00 92.00 124 GLY A N 1
ATOM 947 C CA . GLY A 1 124 ? 5.256 13.034 -15.973 1.00 92.00 124 GLY A CA 1
ATOM 948 C C . GLY A 1 124 ? 6.372 13.982 -15.529 1.00 92.00 124 GLY A C 1
ATOM 949 O O . GLY A 1 124 ? 7.265 14.271 -16.322 1.00 92.00 124 GLY A O 1
ATOM 950 N N . GLN A 1 125 ? 6.359 14.442 -14.276 1.00 93.06 125 GLN A N 1
ATOM 951 C CA . GLN A 1 125 ? 7.391 15.307 -13.708 1.00 93.06 125 GLN A CA 1
ATOM 952 C C . GLN A 1 125 ? 8.408 14.483 -12.915 1.00 93.06 125 GLN A C 1
ATOM 954 O O . GLN A 1 125 ? 8.041 13.693 -12.052 1.00 93.06 125 GLN A O 1
ATOM 959 N N . ILE A 1 126 ? 9.700 14.694 -13.152 1.00 91.69 126 ILE A N 1
ATOM 960 C CA . ILE A 1 126 ? 10.746 14.093 -12.317 1.00 91.69 126 ILE A CA 1
ATOM 961 C C . ILE A 1 126 ? 10.893 14.932 -11.038 1.00 91.69 126 ILE A C 1
ATOM 963 O O . ILE A 1 126 ? 11.088 16.144 -11.151 1.00 91.69 126 ILE A O 1
ATOM 967 N N . PRO A 1 127 ? 10.781 14.345 -9.830 1.00 88.81 127 PRO A N 1
ATOM 968 C CA . PRO A 1 127 ? 10.983 15.088 -8.591 1.00 88.81 127 PRO A CA 1
ATOM 969 C C . PRO A 1 127 ? 12.380 15.718 -8.484 1.00 88.81 127 PRO A C 1
ATOM 971 O O . PRO A 1 127 ? 13.370 15.186 -8.988 1.00 88.81 127 PRO A O 1
ATOM 974 N N . ASP A 1 128 ? 12.459 16.859 -7.799 1.00 86.56 128 ASP A N 1
ATOM 975 C CA . ASP A 1 128 ? 13.697 17.626 -7.655 1.00 86.56 128 ASP A CA 1
ATOM 976 C C . ASP A 1 128 ? 14.807 16.784 -6.995 1.00 86.56 128 ASP A C 1
ATOM 978 O O . ASP A 1 128 ? 14.584 16.113 -5.987 1.00 86.56 128 ASP A O 1
ATOM 982 N N . GLY A 1 129 ? 16.017 16.817 -7.564 1.00 87.56 129 GLY A N 1
ATOM 983 C CA . GLY A 1 129 ? 17.186 16.087 -7.048 1.00 87.56 129 GLY A CA 1
ATOM 984 C C . GLY A 1 129 ? 17.279 14.611 -7.461 1.00 87.56 129 GLY A C 1
ATOM 985 O O . GLY A 1 129 ? 18.302 13.967 -7.204 1.00 87.56 129 GLY A O 1
ATOM 986 N N . TRP A 1 130 ? 16.266 14.074 -8.144 1.00 90.00 130 TRP A N 1
ATOM 987 C CA . TRP A 1 130 ? 16.337 12.726 -8.700 1.00 90.00 130 TRP A CA 1
ATOM 988 C C . TRP A 1 130 ? 17.365 12.637 -9.824 1.00 90.00 130 TRP A C 1
ATOM 990 O O . TRP A 1 130 ? 17.454 13.503 -10.692 1.00 90.00 130 TRP A O 1
ATOM 1000 N N . VAL A 1 131 ? 18.126 11.545 -9.829 1.00 88.19 131 VAL A N 1
ATOM 1001 C CA . VAL A 1 131 ? 18.999 11.190 -10.948 1.00 88.19 131 VAL A CA 1
ATOM 1002 C C . VAL A 1 131 ? 18.242 10.238 -11.847 1.00 88.19 131 VAL A C 1
ATOM 1004 O O . VAL A 1 131 ? 17.771 9.191 -11.402 1.00 88.19 131 VAL A O 1
ATOM 1007 N N . VAL A 1 132 ? 18.160 10.609 -13.118 1.00 89.12 132 VAL A N 1
ATOM 1008 C CA . VAL A 1 132 ? 17.652 9.763 -14.193 1.00 89.12 132 VAL A CA 1
ATOM 1009 C C . VAL A 1 132 ? 18.870 9.216 -14.934 1.00 89.12 132 VAL A C 1
ATOM 1011 O O . VAL A 1 132 ? 19.599 10.003 -15.540 1.00 89.12 132 VAL A O 1
ATOM 1014 N N . PRO A 1 133 ? 19.175 7.910 -14.830 1.00 86.25 133 PRO A N 1
ATOM 1015 C CA . PRO A 1 133 ? 20.282 7.334 -15.581 1.00 86.25 133 PRO A CA 1
ATOM 1016 C C . PRO A 1 133 ? 20.027 7.436 -17.087 1.00 86.25 133 PRO A C 1
ATOM 1018 O O . PRO A 1 133 ? 18.882 7.404 -17.537 1.00 86.25 133 PRO A O 1
ATOM 1021 N N . GLN A 1 134 ? 21.096 7.517 -17.877 1.00 83.69 134 GLN A N 1
ATOM 1022 C CA . GLN A 1 134 ? 20.973 7.619 -19.328 1.00 83.69 134 GLN A CA 1
ATOM 1023 C C . GLN A 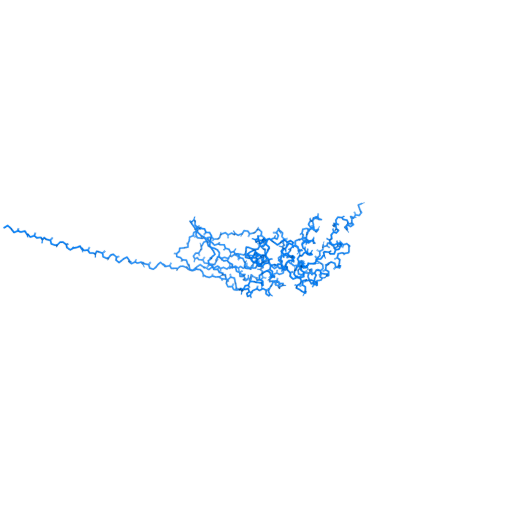1 134 ? 20.158 6.446 -19.897 1.00 83.69 134 GLN A C 1
ATOM 1025 O O . GLN A 1 134 ? 20.482 5.282 -19.660 1.00 83.69 134 GLN A O 1
ATOM 1030 N N . GLY A 1 135 ? 19.116 6.760 -20.673 1.00 85.69 135 GLY A N 1
ATOM 1031 C CA . GLY A 1 135 ? 18.272 5.761 -21.332 1.00 85.69 135 GLY A CA 1
ATOM 1032 C C . GLY A 1 135 ? 17.113 5.246 -20.477 1.00 85.69 135 GLY A C 1
ATOM 1033 O O . GLY A 1 135 ? 16.389 4.363 -20.931 1.00 85.69 135 GLY A O 1
ATOM 1034 N N . TYR A 1 136 ? 16.907 5.782 -19.270 1.00 88.75 136 TYR A N 1
ATOM 1035 C CA . TYR A 1 136 ? 15.763 5.435 -18.419 1.00 88.75 136 TYR A CA 1
ATOM 1036 C C . TYR A 1 136 ? 14.499 6.232 -18.760 1.00 88.75 136 TYR A C 1
ATOM 1038 O O . TYR A 1 136 ? 13.410 5.859 -18.327 1.00 88.75 136 TYR A O 1
ATOM 1046 N N . GLU A 1 137 ? 14.589 7.294 -19.563 1.00 90.31 137 GLU A N 1
ATOM 1047 C CA . GLU A 1 137 ? 13.425 8.087 -19.964 1.00 90.31 137 GLU A CA 1
ATOM 1048 C C . GLU A 1 137 ? 12.330 7.245 -20.645 1.00 90.31 137 GLU A C 1
ATOM 1050 O O . GLU A 1 137 ? 11.177 7.350 -20.214 1.00 90.31 137 GLU A O 1
ATOM 1055 N N . PRO A 1 138 ? 12.635 6.360 -21.621 1.00 91.31 138 PRO A N 1
ATOM 1056 C CA . PRO A 1 138 ? 11.638 5.454 -22.191 1.00 91.31 138 PRO A CA 1
ATOM 1057 C C . PRO A 1 138 ? 11.033 4.513 -21.145 1.00 91.31 138 PRO A C 1
ATOM 1059 O O . PRO A 1 138 ? 9.829 4.287 -21.153 1.00 91.31 138 PRO A O 1
ATOM 1062 N N . VAL A 1 139 ? 11.843 4.034 -20.194 1.00 92.62 139 VAL A N 1
ATOM 1063 C CA . VAL A 1 139 ? 11.386 3.159 -19.104 1.00 92.62 139 VAL A CA 1
ATOM 1064 C C . VAL A 1 139 ? 10.372 3.880 -18.208 1.00 92.62 139 VAL A C 1
ATOM 1066 O O . VAL A 1 139 ? 9.375 3.304 -17.782 1.00 92.62 139 VAL A O 1
ATOM 1069 N N . PHE A 1 140 ? 10.588 5.165 -17.930 1.00 94.62 140 PHE A N 1
ATOM 1070 C CA . PHE A 1 140 ? 9.655 5.963 -17.135 1.00 94.62 140 PHE A CA 1
ATOM 1071 C C . PHE A 1 140 ? 8.359 6.279 -17.875 1.00 94.62 140 PHE A C 1
ATOM 1073 O O . PHE A 1 140 ? 7.300 6.317 -17.247 1.00 94.62 140 PHE A O 1
ATOM 1080 N N . VAL A 1 141 ? 8.434 6.513 -19.187 1.00 94.00 141 VAL A N 1
ATOM 1081 C CA . VAL A 1 141 ? 7.245 6.660 -20.037 1.00 94.00 141 VAL A CA 1
ATOM 1082 C C . VAL A 1 141 ? 6.431 5.371 -20.011 1.00 94.00 141 VAL A C 1
ATOM 1084 O O . VAL A 1 141 ? 5.256 5.418 -19.662 1.00 94.00 141 VAL A O 1
ATOM 1087 N N . GLU A 1 142 ? 7.074 4.230 -20.251 1.00 94.56 142 GLU A N 1
ATOM 1088 C CA . GLU A 1 142 ? 6.434 2.915 -20.235 1.00 94.56 142 GLU A CA 1
ATOM 1089 C C . GLU A 1 142 ? 5.773 2.609 -18.885 1.00 94.56 142 GLU A C 1
ATOM 1091 O O . GLU A 1 142 ? 4.635 2.144 -18.838 1.00 94.56 142 GLU A O 1
ATOM 1096 N N . LEU A 1 143 ? 6.437 2.930 -17.767 1.00 94.81 143 LEU A N 1
ATOM 1097 C CA . LEU A 1 143 ? 5.838 2.765 -16.444 1.00 94.81 143 LEU A CA 1
ATOM 1098 C C . LEU A 1 143 ? 4.554 3.592 -16.290 1.00 94.81 143 LEU A C 1
ATOM 1100 O O . LEU A 1 143 ? 3.542 3.083 -15.805 1.00 94.81 143 LEU A O 1
ATOM 1104 N N . ARG A 1 144 ? 4.576 4.865 -16.693 1.00 93.94 144 ARG A N 1
ATOM 1105 C CA . ARG A 1 144 ? 3.388 5.725 -16.615 1.00 93.94 144 ARG A CA 1
ATOM 1106 C C . ARG A 1 144 ? 2.260 5.213 -17.498 1.00 93.94 144 ARG A C 1
ATOM 1108 O O . ARG A 1 144 ? 1.120 5.185 -17.049 1.00 93.94 144 ARG A O 1
ATOM 1115 N N . GLU A 1 145 ? 2.571 4.784 -18.716 1.00 93.31 145 GLU A N 1
ATOM 1116 C CA . GLU A 1 145 ? 1.593 4.206 -19.641 1.00 93.31 145 GLU A CA 1
ATOM 1117 C 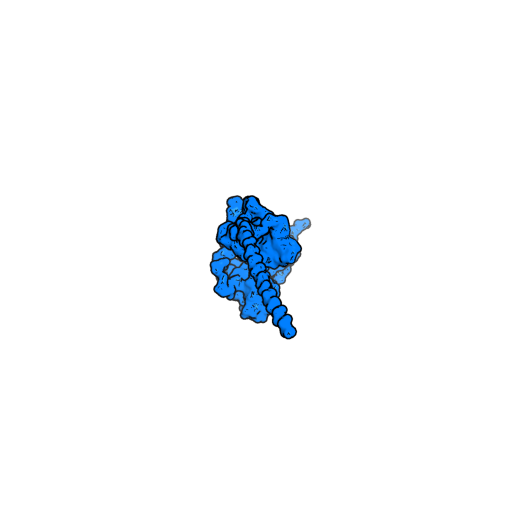C . GLU A 1 145 ? 0.981 2.918 -19.087 1.00 93.31 145 GLU A C 1
ATOM 1119 O O . GLU A 1 145 ? -0.235 2.733 -19.165 1.00 93.31 145 GLU A O 1
ATOM 1124 N N . ALA A 1 146 ? 1.793 2.062 -18.459 1.00 92.88 146 ALA A N 1
ATOM 1125 C CA . ALA A 1 146 ? 1.321 0.853 -17.799 1.00 92.88 146 ALA A CA 1
ATOM 1126 C C . ALA A 1 146 ? 0.366 1.169 -16.638 1.00 92.88 146 ALA A C 1
ATOM 1128 O O . ALA A 1 146 ? -0.660 0.507 -16.504 1.00 92.88 146 ALA A O 1
ATOM 1129 N N . VAL A 1 147 ? 0.664 2.191 -15.826 1.00 89.31 147 VAL A N 1
ATOM 1130 C CA . VAL A 1 147 ? -0.240 2.655 -14.757 1.00 89.31 147 VAL A CA 1
ATOM 1131 C C . VAL A 1 147 ? -1.529 3.236 -15.343 1.00 89.31 147 VAL A C 1
ATOM 1133 O O . VAL A 1 147 ? -2.614 2.851 -14.916 1.00 89.31 147 VAL A O 1
ATOM 1136 N N . ALA A 1 148 ? -1.428 4.119 -16.339 1.00 87.00 148 ALA A N 1
ATOM 1137 C CA . ALA A 1 148 ? -2.578 4.768 -16.969 1.00 87.00 148 ALA A CA 1
ATOM 1138 C C . ALA A 1 148 ? -3.506 3.779 -17.695 1.00 87.00 148 ALA A C 1
ATOM 1140 O O . ALA A 1 148 ? -4.709 4.007 -17.770 1.00 87.00 148 ALA A O 1
ATOM 1141 N N . SER A 1 149 ? -2.950 2.679 -18.205 1.00 89.38 149 SER A N 1
ATOM 1142 C CA . SER A 1 149 ? -3.682 1.623 -18.919 1.00 89.38 149 SER A CA 1
ATOM 1143 C C . SER A 1 149 ? -4.051 0.433 -18.026 1.00 89.38 149 SER A C 1
ATOM 1145 O O . SER A 1 149 ? -4.365 -0.645 -18.539 1.00 89.38 149 SER A O 1
ATOM 1147 N N . GLU A 1 150 ? -3.938 0.593 -16.702 1.00 88.00 150 GLU A N 1
ATOM 1148 C CA . GLU A 1 150 ? -4.252 -0.427 -15.692 1.00 88.00 150 GLU A CA 1
ATOM 1149 C C . GLU A 1 150 ? -3.538 -1.777 -15.913 1.00 88.00 150 GLU A C 1
ATOM 1151 O O . GLU A 1 150 ? -4.000 -2.845 -15.502 1.00 88.00 150 GLU A O 1
ATOM 1156 N N . GLN A 1 151 ? -2.359 -1.750 -16.539 1.00 93.19 151 GLN A N 1
ATOM 1157 C CA . GLN A 1 151 ? -1.475 -2.905 -16.700 1.00 93.19 151 GLN A CA 1
ATOM 1158 C C . GLN A 1 151 ? -0.680 -3.125 -15.405 1.00 93.19 151 GLN A C 1
ATOM 1160 O O . GLN A 1 151 ? 0.551 -3.040 -15.372 1.00 93.19 151 GLN A O 1
ATOM 1165 N N . TRP A 1 152 ? -1.397 -3.387 -14.308 1.00 91.88 152 TRP A N 1
ATOM 1166 C CA . TRP A 1 152 ? -0.858 -3.417 -12.945 1.00 91.88 152 TRP A CA 1
ATOM 1167 C C . TRP A 1 152 ? 0.322 -4.372 -12.760 1.00 91.88 152 TRP A C 1
ATOM 1169 O O . TRP A 1 152 ? 1.214 -4.100 -11.963 1.00 91.88 152 TRP A O 1
ATOM 1179 N N . GLY A 1 153 ? 0.370 -5.471 -13.508 1.00 93.19 153 GLY A N 1
ATOM 1180 C CA . GLY A 1 153 ? 1.482 -6.414 -13.491 1.00 93.19 153 GLY A CA 1
ATOM 1181 C C . GLY A 1 153 ? 2.742 -5.892 -14.165 1.00 93.19 153 GLY A C 1
ATOM 1182 O O . GLY A 1 153 ? 3.831 -6.095 -13.627 1.00 93.19 153 GLY A O 1
ATOM 1183 N N . ALA A 1 154 ? 2.604 -5.195 -15.296 1.00 93.88 154 ALA A N 1
ATOM 1184 C CA . ALA A 1 154 ? 3.723 -4.525 -15.955 1.00 93.88 154 ALA A CA 1
ATOM 1185 C C . ALA A 1 154 ? 4.251 -3.391 -15.067 1.00 93.88 154 ALA A C 1
ATOM 1187 O O . ALA A 1 154 ? 5.431 -3.379 -14.713 1.00 93.88 154 ALA A O 1
ATOM 1188 N N . ALA A 1 155 ? 3.349 -2.525 -14.590 1.00 93.75 155 ALA A N 1
ATOM 1189 C CA . ALA A 1 155 ? 3.685 -1.432 -13.685 1.00 93.75 155 ALA A CA 1
ATOM 1190 C C . ALA A 1 155 ? 4.375 -1.934 -12.405 1.00 93.75 155 ALA A C 1
ATOM 1192 O O . ALA A 1 155 ? 5.403 -1.384 -12.002 1.00 93.75 155 ALA A O 1
ATOM 1193 N N . ALA A 1 156 ? 3.865 -3.007 -11.787 1.00 91.69 156 ALA A N 1
ATOM 1194 C CA . ALA A 1 156 ? 4.430 -3.545 -10.554 1.00 91.69 156 ALA A CA 1
ATOM 1195 C C . ALA A 1 156 ? 5.805 -4.184 -10.749 1.00 91.69 156 ALA A C 1
ATOM 1197 O O . ALA A 1 156 ? 6.715 -3.914 -9.964 1.00 91.69 156 ALA A O 1
ATOM 1198 N N . LYS A 1 157 ? 5.987 -4.985 -11.805 1.00 93.00 157 LYS A N 1
ATOM 1199 C CA . LYS A 1 157 ? 7.291 -5.583 -12.124 1.00 93.00 157 LYS A CA 1
ATOM 1200 C C . LYS A 1 157 ? 8.330 -4.517 -12.444 1.00 93.00 157 LYS A C 1
ATOM 1202 O O . LYS A 1 157 ? 9.428 -4.561 -11.890 1.00 93.00 157 LYS A O 1
ATOM 1207 N N . LEU A 1 158 ? 7.975 -3.553 -13.294 1.00 94.38 158 LEU A N 1
ATOM 1208 C CA . LEU A 1 158 ? 8.890 -2.494 -13.694 1.00 94.38 158 LEU A CA 1
ATOM 1209 C C . LEU A 1 158 ? 9.280 -1.618 -12.501 1.00 94.38 158 LEU A C 1
ATOM 1211 O O . LEU A 1 158 ? 10.463 -1.401 -12.246 1.00 94.38 158 LEU A O 1
ATOM 1215 N N . SER A 1 159 ? 8.301 -1.205 -11.698 1.00 93.50 159 SER A N 1
ATOM 1216 C CA . SER A 1 159 ? 8.561 -0.420 -10.490 1.00 93.50 159 SER A CA 1
ATOM 1217 C C . SER A 1 159 ? 9.357 -1.210 -9.449 1.00 93.50 159 SER A C 1
ATOM 1219 O O . SER A 1 159 ? 10.271 -0.670 -8.834 1.00 93.50 159 SER A O 1
ATOM 1221 N N . SER A 1 160 ? 9.099 -2.511 -9.276 1.00 91.88 160 SER A N 1
ATOM 1222 C CA . SER A 1 160 ? 9.909 -3.352 -8.387 1.00 91.88 160 SER A CA 1
ATOM 1223 C C . SER A 1 160 ? 11.367 -3.424 -8.842 1.00 91.88 160 SER A C 1
ATOM 1225 O O . SER A 1 160 ? 12.264 -3.441 -7.996 1.00 91.88 160 SER A O 1
ATOM 1227 N N . GLN A 1 161 ? 11.612 -3.478 -10.152 1.00 92.00 161 GLN A N 1
ATOM 1228 C CA . GLN A 1 161 ? 12.960 -3.488 -10.706 1.00 92.00 161 GLN A CA 1
ATOM 1229 C C . GLN A 1 161 ? 13.663 -2.146 -10.481 1.00 92.00 161 GLN A C 1
ATOM 1231 O O . GLN A 1 161 ? 14.769 -2.123 -9.941 1.00 92.00 161 GLN A O 1
ATOM 1236 N N . LEU A 1 162 ? 13.003 -1.034 -10.816 1.00 92.44 162 LEU A N 1
ATOM 1237 C CA . LEU A 1 162 ? 13.521 0.316 -10.575 1.00 92.44 162 LEU A CA 1
ATOM 1238 C C . LEU A 1 162 ? 13.827 0.533 -9.089 1.00 92.44 162 LEU A C 1
ATOM 1240 O O . LEU A 1 162 ? 14.900 1.018 -8.741 1.00 92.44 162 LEU A O 1
ATOM 1244 N N . ALA A 1 163 ? 12.938 0.089 -8.198 1.00 90.69 163 ALA A N 1
ATOM 1245 C CA . ALA A 1 163 ? 13.146 0.177 -6.759 1.00 90.69 163 ALA A CA 1
ATOM 1246 C C . ALA A 1 163 ? 14.422 -0.543 -6.303 1.00 90.69 163 ALA A C 1
ATOM 1248 O O . ALA A 1 163 ? 15.149 -0.035 -5.453 1.00 90.69 163 ALA A O 1
ATOM 1249 N N . ASN A 1 164 ? 14.704 -1.727 -6.853 1.00 87.25 164 ASN A N 1
ATOM 1250 C CA . ASN A 1 164 ? 15.911 -2.482 -6.519 1.00 87.25 164 ASN A CA 1
ATOM 1251 C C . ASN A 1 164 ? 17.179 -1.791 -7.025 1.00 87.25 164 ASN A C 1
ATOM 1253 O O . ASN A 1 164 ? 18.150 -1.700 -6.277 1.00 87.25 164 ASN A O 1
ATOM 1257 N N . GLN A 1 165 ? 17.140 -1.264 -8.246 1.00 88.31 165 GLN A N 1
ATOM 1258 C CA . GLN A 1 165 ? 18.257 -0.554 -8.860 1.00 88.31 165 GLN A CA 1
ATOM 1259 C C . GLN A 1 165 ? 18.606 0.751 -8.123 1.00 88.31 165 GLN A C 1
ATOM 1261 O O . GLN A 1 165 ? 19.749 0.974 -7.729 1.00 88.31 165 GLN A O 1
ATOM 1266 N N . TYR A 1 166 ? 17.611 1.595 -7.833 1.00 88.31 166 TYR A N 1
ATOM 1267 C CA . TYR A 1 166 ? 17.835 2.804 -7.037 1.00 88.31 166 TYR A CA 1
ATOM 1268 C C . TYR A 1 166 ? 18.330 2.462 -5.621 1.00 88.31 166 TYR A C 1
ATOM 1270 O O . TYR A 1 166 ? 19.210 3.139 -5.084 1.00 88.31 166 TYR A O 1
ATOM 1278 N N . ARG A 1 167 ? 17.836 1.369 -5.022 1.00 86.44 167 ARG A N 1
ATOM 1279 C CA . ARG A 1 167 ? 18.290 0.928 -3.696 1.00 86.44 167 ARG A CA 1
ATOM 1280 C C . ARG A 1 167 ? 19.754 0.490 -3.706 1.00 86.44 167 ARG A C 1
ATOM 1282 O O . ARG A 1 167 ? 20.462 0.845 -2.765 1.00 86.44 167 ARG A O 1
ATOM 1289 N N . SER A 1 168 ? 20.213 -0.235 -4.732 1.00 85.06 168 SER A N 1
ATOM 1290 C CA . SER A 1 168 ? 21.627 -0.630 -4.842 1.00 85.06 168 SER A CA 1
ATOM 1291 C C . SER A 1 168 ? 22.542 0.585 -5.013 1.00 85.06 168 SER A C 1
ATOM 1293 O O . SER A 1 168 ? 23.611 0.633 -4.415 1.00 85.06 168 SER A O 1
ATOM 1295 N N . ALA A 1 169 ? 22.061 1.624 -5.701 1.00 84.75 169 ALA A N 1
ATOM 1296 C CA . ALA A 1 169 ? 22.754 2.901 -5.854 1.00 84.75 169 ALA A CA 1
ATOM 1297 C C . ALA A 1 169 ? 22.699 3.818 -4.607 1.00 84.75 169 ALA A C 1
ATOM 1299 O O . ALA A 1 169 ? 23.165 4.956 -4.660 1.00 84.75 169 ALA A O 1
ATOM 1300 N N . GLY A 1 170 ? 22.107 3.375 -3.489 1.00 84.00 170 GLY A N 1
ATOM 1301 C CA . GLY A 1 170 ? 21.973 4.176 -2.262 1.00 84.00 170 GLY A CA 1
ATOM 1302 C C . GLY A 1 170 ? 20.925 5.297 -2.336 1.00 84.00 170 GLY A C 1
ATOM 1303 O O . GLY A 1 170 ? 20.868 6.151 -1.453 1.00 84.00 170 GLY A O 1
ATOM 1304 N N . ARG A 1 171 ? 20.077 5.289 -3.368 1.00 86.94 171 ARG A N 1
ATOM 1305 C CA . ARG A 1 171 ? 19.062 6.305 -3.683 1.00 86.94 171 ARG A CA 1
ATOM 1306 C C . ARG A 1 171 ? 17.717 5.919 -3.069 1.00 86.94 171 ARG A C 1
ATOM 1308 O O . ARG A 1 171 ? 16.845 5.340 -3.719 1.00 86.94 171 ARG A O 1
ATOM 1315 N N . LYS A 1 172 ? 17.600 6.123 -1.755 1.00 84.44 172 LYS A N 1
ATOM 1316 C CA . LYS A 1 172 ? 16.481 5.595 -0.956 1.00 84.44 172 LYS A CA 1
ATOM 1317 C C . LYS A 1 172 ? 15.129 6.198 -1.338 1.00 84.44 172 LYS A C 1
ATOM 1319 O O . LYS A 1 172 ? 14.158 5.448 -1.390 1.00 84.44 172 LYS A O 1
ATOM 1324 N N . ASP A 1 173 ? 15.061 7.493 -1.626 1.00 82.56 173 ASP A N 1
ATOM 1325 C CA . ASP A 1 173 ? 13.794 8.192 -1.886 1.00 82.56 173 ASP A CA 1
ATOM 1326 C C . ASP A 1 173 ? 13.175 7.769 -3.223 1.00 82.56 173 ASP A C 1
ATOM 1328 O O . ASP A 1 173 ? 11.976 7.483 -3.311 1.00 82.56 173 ASP A O 1
ATOM 1332 N N . GLU A 1 174 ? 14.008 7.638 -4.255 1.00 88.88 174 GLU A N 1
ATOM 1333 C CA . GLU A 1 174 ? 13.624 7.095 -5.555 1.00 88.88 174 GLU A CA 1
ATOM 1334 C C . GLU A 1 174 ? 13.210 5.627 -5.425 1.00 88.88 174 GLU A C 1
ATOM 1336 O O . GLU A 1 174 ? 12.133 5.231 -5.875 1.00 88.88 174 GLU A O 1
ATOM 1341 N N . ALA A 1 175 ? 14.019 4.818 -4.730 1.00 88.38 175 ALA A N 1
ATOM 1342 C CA . ALA A 1 175 ? 13.712 3.410 -4.501 1.00 88.38 175 ALA A CA 1
ATOM 1343 C C . ALA A 1 175 ? 12.370 3.214 -3.782 1.00 88.38 175 ALA A C 1
ATOM 1345 O O . ALA A 1 175 ? 11.607 2.302 -4.105 1.00 88.38 175 ALA A O 1
ATOM 1346 N N . ASN A 1 176 ? 12.087 4.072 -2.806 1.00 84.44 176 ASN A N 1
ATOM 1347 C CA . ASN A 1 176 ? 10.850 4.083 -2.044 1.00 84.44 176 ASN A CA 1
ATOM 1348 C C . ASN A 1 176 ? 9.645 4.456 -2.909 1.00 84.44 176 ASN A C 1
ATOM 1350 O O . ASN A 1 176 ? 8.616 3.788 -2.821 1.00 84.44 176 ASN A O 1
ATOM 1354 N N . THR A 1 177 ? 9.797 5.442 -3.792 1.00 87.38 177 THR A N 1
ATOM 1355 C CA . THR A 1 177 ? 8.753 5.844 -4.743 1.00 87.38 177 THR A CA 1
ATOM 1356 C C . THR A 1 177 ? 8.370 4.695 -5.673 1.00 87.38 177 THR A C 1
ATOM 1358 O O . THR A 1 177 ? 7.200 4.339 -5.796 1.00 87.38 177 THR A O 1
ATOM 1361 N N . PHE A 1 178 ? 9.348 4.023 -6.280 1.00 91.38 178 PHE A N 1
ATOM 1362 C CA . PHE A 1 178 ? 9.039 2.888 -7.151 1.00 91.38 178 PHE A CA 1
ATOM 1363 C C . PHE A 1 178 ? 8.509 1.675 -6.367 1.00 91.38 178 PHE A C 1
ATOM 1365 O O . PHE A 1 178 ? 7.606 0.977 -6.827 1.00 91.38 178 PHE A O 1
ATOM 1372 N N . ALA A 1 179 ? 8.986 1.436 -5.143 1.00 88.38 179 ALA A N 1
ATOM 1373 C CA . ALA A 1 179 ? 8.413 0.396 -4.288 1.00 88.38 179 ALA A CA 1
ATOM 1374 C C . ALA A 1 179 ? 6.945 0.688 -3.929 1.00 88.38 179 ALA A C 1
ATOM 1376 O O . ALA A 1 179 ? 6.136 -0.236 -3.848 1.00 88.38 179 ALA A O 1
ATOM 1377 N N . GLU A 1 180 ? 6.599 1.959 -3.723 1.00 85.19 180 GLU A N 1
ATOM 1378 C CA . GLU A 1 180 ? 5.230 2.408 -3.493 1.00 85.19 180 GLU A CA 1
ATOM 1379 C C . GLU A 1 180 ? 4.343 2.135 -4.711 1.00 85.19 180 GLU A C 1
ATOM 1381 O O . GLU A 1 180 ? 3.326 1.462 -4.551 1.00 85.19 180 GLU A O 1
ATOM 1386 N N . ILE A 1 181 ? 4.763 2.530 -5.921 1.00 88.69 181 ILE A N 1
ATOM 1387 C CA . ILE A 1 181 ? 4.019 2.257 -7.168 1.00 88.69 181 ILE A CA 1
ATOM 1388 C C . ILE A 1 181 ? 3.791 0.749 -7.357 1.00 88.69 181 ILE A C 1
ATOM 1390 O O . ILE A 1 181 ? 2.690 0.321 -7.713 1.00 88.69 181 ILE A O 1
ATOM 1394 N N . ALA A 1 182 ? 4.804 -0.078 -7.074 1.00 90.62 182 ALA A N 1
ATOM 1395 C CA . ALA A 1 182 ? 4.692 -1.523 -7.254 1.00 90.62 182 ALA A CA 1
ATOM 1396 C C . ALA A 1 182 ? 3.598 -2.149 -6.379 1.00 90.62 182 ALA A C 1
ATOM 1398 O O . ALA A 1 182 ? 2.846 -3.032 -6.805 1.00 90.62 182 ALA A O 1
ATOM 1399 N N . LEU A 1 183 ? 3.506 -1.689 -5.137 1.00 87.31 183 LEU A N 1
ATOM 1400 C CA . LEU A 1 183 ? 2.559 -2.225 -4.168 1.00 87.31 183 LEU A CA 1
ATOM 1401 C C . LEU A 1 183 ? 1.181 -1.625 -4.329 1.00 87.31 183 LEU A C 1
ATOM 1403 O O . LEU A 1 183 ? 0.202 -2.332 -4.129 1.00 87.31 183 LEU A O 1
ATOM 1407 N N . ALA A 1 184 ? 1.128 -0.366 -4.739 1.00 82.06 184 ALA A N 1
ATOM 1408 C CA . ALA A 1 184 ? -0.079 0.385 -5.028 1.00 82.06 184 ALA A CA 1
ATOM 1409 C C . ALA A 1 184 ? -0.922 -0.370 -6.034 1.00 82.06 184 ALA A C 1
ATOM 1411 O O . ALA A 1 184 ? -1.986 -0.881 -5.695 1.00 82.06 184 ALA A O 1
ATOM 1412 N N . GLY A 1 185 ? -0.367 -0.557 -7.233 1.00 83.88 185 GLY A N 1
ATOM 1413 C CA . GLY A 1 185 ? -1.053 -1.268 -8.302 1.00 83.88 185 GLY A CA 1
ATOM 1414 C C . GLY A 1 185 ? -1.425 -2.695 -7.908 1.00 83.88 185 GLY A C 1
ATOM 1415 O O . GLY A 1 185 ? -2.535 -3.144 -8.185 1.00 83.88 185 GLY A O 1
ATOM 1416 N N . THR A 1 186 ? -0.534 -3.399 -7.197 1.00 88.31 186 THR A N 1
ATOM 1417 C CA . THR A 1 186 ? -0.816 -4.778 -6.775 1.00 88.31 186 THR A CA 1
ATOM 1418 C C . THR A 1 186 ? -1.988 -4.855 -5.803 1.00 88.31 186 THR A C 1
ATOM 1420 O O . THR A 1 186 ? -2.868 -5.694 -5.974 1.00 88.31 186 THR A O 1
ATOM 1423 N N . VAL A 1 187 ? -2.008 -4.009 -4.775 1.00 84.00 187 VAL A N 1
ATOM 1424 C CA . VAL A 1 187 ? -3.035 -4.063 -3.734 1.00 84.00 187 VAL A CA 1
ATOM 1425 C C . VAL A 1 187 ? -4.357 -3.492 -4.223 1.00 84.00 187 VAL A C 1
ATOM 1427 O O . VAL A 1 187 ? -5.398 -4.061 -3.899 1.00 84.00 187 VAL A O 1
ATOM 1430 N N . SER A 1 188 ? -4.342 -2.419 -5.018 1.00 79.62 188 SER A N 1
ATOM 1431 C CA . SER A 1 188 ? -5.554 -1.885 -5.645 1.00 79.62 188 SER A CA 1
ATOM 1432 C C . SER A 1 188 ? -6.254 -2.957 -6.463 1.00 79.62 188 SER A C 1
ATOM 1434 O O . SER A 1 188 ? -7.443 -3.197 -6.274 1.00 79.62 188 SER A O 1
ATOM 1436 N N . TYR A 1 189 ? -5.499 -3.668 -7.303 1.00 86.94 189 TYR A N 1
ATOM 1437 C CA . TYR A 1 189 ? -6.063 -4.759 -8.079 1.00 86.94 189 TYR A CA 1
ATOM 1438 C C . TYR A 1 189 ? -6.473 -5.943 -7.200 1.00 86.94 189 TYR A C 1
ATOM 1440 O O . TYR A 1 189 ? -7.563 -6.468 -7.364 1.00 86.94 189 TYR A O 1
ATOM 1448 N N . ALA A 1 190 ? -5.643 -6.376 -6.247 1.00 87.50 190 ALA A N 1
ATOM 1449 C CA . ALA A 1 190 ? -5.978 -7.516 -5.389 1.00 87.50 190 ALA A CA 1
ATOM 1450 C C . ALA A 1 190 ? -7.271 -7.282 -4.596 1.00 87.50 190 ALA A C 1
ATOM 1452 O O . ALA A 1 190 ? -8.127 -8.162 -4.545 1.00 87.50 190 ALA A O 1
ATOM 1453 N N . THR A 1 191 ? -7.431 -6.082 -4.034 1.00 80.19 191 THR A N 1
ATOM 1454 C CA . THR A 1 191 ? -8.654 -5.690 -3.330 1.00 80.19 191 THR A CA 1
ATOM 1455 C C . THR A 1 191 ? -9.851 -5.720 -4.282 1.00 80.19 191 THR A C 1
ATOM 1457 O O . THR A 1 191 ? -10.919 -6.124 -3.848 1.00 80.19 191 THR A O 1
ATOM 1460 N N . SER A 1 192 ? -9.691 -5.387 -5.576 1.00 80.50 192 SER A N 1
ATOM 1461 C CA . SER A 1 192 ? -10.819 -5.273 -6.535 1.00 80.50 192 SER A CA 1
ATOM 1462 C C . SER A 1 192 ? -11.387 -6.587 -6.991 1.00 80.50 192 SER A C 1
ATOM 1464 O O . SER A 1 192 ? -12.426 -6.637 -7.640 1.00 80.50 192 SER A O 1
ATOM 1466 N N . GLN A 1 193 ? -10.694 -7.659 -6.643 1.00 83.56 193 GLN A N 1
ATOM 1467 C CA . GLN A 1 193 ? -11.158 -9.011 -6.858 1.00 83.56 193 GLN A CA 1
ATOM 1468 C C . GLN A 1 193 ? -11.924 -9.550 -5.640 1.00 83.56 193 GLN A C 1
ATOM 1470 O O . GLN A 1 193 ? -12.383 -10.690 -5.693 1.00 83.56 193 GLN A O 1
ATOM 1475 N N . LEU A 1 194 ? -12.041 -8.790 -4.542 1.00 78.56 194 LEU A N 1
ATOM 1476 C CA . LEU A 1 194 ? -12.804 -9.211 -3.370 1.00 78.56 194 LEU A CA 1
ATOM 1477 C C . LEU A 1 194 ? -14.301 -8.903 -3.567 1.00 78.56 194 LEU A C 1
ATOM 1479 O O . LEU A 1 194 ? -14.642 -7.835 -4.064 1.00 78.56 194 LEU A O 1
ATOM 1483 N N . PRO A 1 195 ? -15.204 -9.814 -3.162 1.00 63.22 195 PRO A N 1
ATOM 1484 C CA . PRO A 1 195 ? -16.642 -9.689 -3.417 1.00 63.22 195 PRO A CA 1
ATOM 1485 C C . PRO A 1 195 ? -17.331 -8.505 -2.709 1.00 63.22 195 PRO A C 1
ATOM 1487 O O . PRO A 1 195 ? -18.380 -8.090 -3.183 1.00 63.22 195 PRO A O 1
ATOM 1490 N N . ASP A 1 196 ? -16.731 -7.941 -1.651 1.00 59.28 196 ASP A N 1
ATOM 1491 C CA . ASP A 1 196 ? -17.275 -6.820 -0.855 1.00 59.28 196 ASP A CA 1
ATOM 1492 C C . ASP A 1 196 ? -16.373 -5.564 -0.900 1.00 59.28 196 ASP A C 1
ATOM 1494 O O . ASP A 1 196 ? -16.207 -4.853 0.092 1.00 59.28 196 ASP A O 1
ATOM 1498 N N . SER A 1 197 ? -15.692 -5.303 -2.021 1.00 55.38 197 SER A N 1
ATOM 1499 C CA . SER A 1 197 ? -14.744 -4.186 -2.116 1.00 55.38 197 SER A CA 1
ATOM 1500 C C . SER A 1 197 ? -15.350 -2.902 -2.695 1.00 55.38 197 SER A C 1
ATOM 1502 O O . SER A 1 197 ? -14.949 -2.453 -3.770 1.00 55.38 197 SER A O 1
ATOM 1504 N N . ASP A 1 198 ? -16.261 -2.253 -1.974 1.00 46.12 198 ASP A N 1
ATOM 1505 C CA . ASP A 1 198 ? -16.864 -0.976 -2.406 1.00 46.12 198 ASP A CA 1
ATOM 1506 C C . ASP A 1 198 ? -15.871 0.220 -2.443 1.00 46.12 198 ASP A C 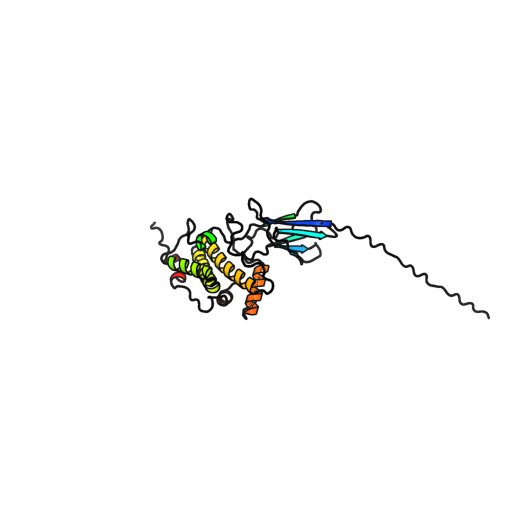1
ATOM 1508 O O . ASP A 1 198 ? -16.242 1.336 -2.798 1.00 46.12 198 ASP A O 1
ATOM 1512 N N . ALA A 1 199 ? -14.584 0.029 -2.116 1.00 47.56 199 ALA A N 1
ATOM 1513 C CA . ALA A 1 199 ? -13.667 1.123 -1.762 1.00 47.56 199 ALA A CA 1
ATOM 1514 C C . ALA A 1 199 ? -12.344 1.198 -2.560 1.00 47.56 199 ALA A C 1
ATOM 1516 O O . ALA A 1 199 ? -11.287 1.456 -1.981 1.00 47.56 199 ALA A O 1
ATOM 1517 N N . ILE A 1 200 ? -12.345 0.983 -3.881 1.00 46.00 200 ILE A N 1
ATOM 1518 C CA . ILE A 1 200 ? -11.072 0.879 -4.644 1.00 46.00 200 ILE A CA 1
ATOM 1519 C C . ILE A 1 200 ? -10.789 2.052 -5.566 1.00 46.00 200 ILE A C 1
ATOM 1521 O O . ILE A 1 200 ? -9.630 2.330 -5.879 1.00 46.00 200 ILE A O 1
ATOM 1525 N N . ASP A 1 201 ? -11.806 2.842 -5.883 1.00 42.44 201 ASP A N 1
ATOM 1526 C CA . ASP A 1 201 ? -11.701 3.947 -6.839 1.00 42.44 201 ASP A CA 1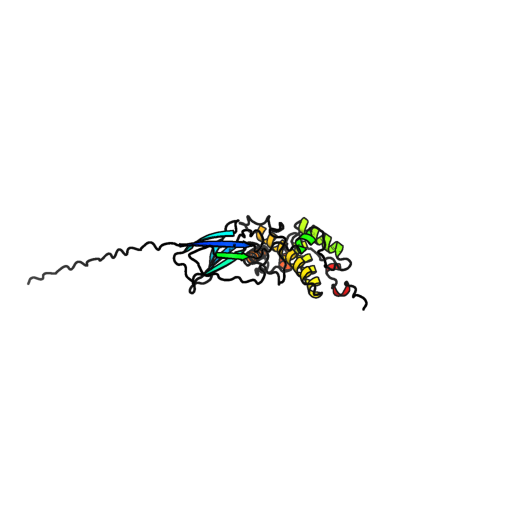
ATOM 1527 C C . ASP A 1 201 ? -10.854 5.144 -6.332 1.00 42.44 201 ASP A C 1
ATOM 1529 O O . ASP A 1 201 ? -10.711 6.176 -6.990 1.00 42.44 201 ASP A O 1
ATOM 1533 N N . THR A 1 202 ? -10.273 5.028 -5.131 1.00 47.66 202 THR A N 1
ATOM 1534 C CA . THR A 1 202 ? -9.627 6.134 -4.403 1.00 47.66 202 THR A CA 1
ATOM 1535 C C . THR A 1 202 ? -8.107 5.989 -4.282 1.00 47.66 202 THR A C 1
ATOM 1537 O O . THR A 1 202 ? -7.448 6.892 -3.777 1.00 47.66 202 THR A O 1
ATOM 1540 N N . PHE A 1 203 ? -7.508 4.894 -4.758 1.00 47.78 203 PHE A N 1
ATOM 1541 C CA . PHE A 1 203 ? -6.098 4.623 -4.463 1.00 47.78 203 PHE A CA 1
ATOM 1542 C C . PHE A 1 203 ? -5.114 5.628 -5.108 1.00 47.78 203 PHE A C 1
ATOM 1544 O O . PHE A 1 203 ? -4.134 6.026 -4.481 1.00 47.78 203 PHE A O 1
ATOM 1551 N N . LEU A 1 204 ? -5.389 6.084 -6.336 1.00 48.09 204 LEU A N 1
ATOM 1552 C CA . LEU A 1 204 ? -4.535 7.051 -7.047 1.00 48.09 204 LEU A CA 1
ATOM 1553 C C . LEU A 1 204 ? -4.921 8.521 -6.820 1.00 48.09 204 LEU A C 1
ATOM 1555 O O . LEU A 1 204 ? -4.287 9.409 -7.384 1.00 48.09 204 LEU A O 1
ATOM 1559 N N . LYS A 1 205 ? -5.946 8.803 -6.007 1.00 41.84 205 LYS A N 1
ATOM 1560 C CA . LYS A 1 205 ? -6.340 10.180 -5.683 1.00 41.84 205 LYS A CA 1
ATOM 1561 C C . LYS A 1 205 ? -5.722 10.565 -4.333 1.00 41.84 205 LYS A C 1
ATOM 1563 O O . LYS A 1 205 ? -6.106 9.990 -3.313 1.00 41.84 205 LYS A O 1
ATOM 1568 N N . PRO A 1 206 ? -4.765 11.508 -4.286 1.00 41.69 206 PRO A N 1
ATOM 1569 C CA . PRO A 1 206 ? -4.123 11.895 -3.036 1.00 41.69 206 PRO A CA 1
ATOM 1570 C C . PRO A 1 206 ? -5.151 12.511 -2.078 1.00 41.69 206 PRO A C 1
ATOM 1572 O O . PRO A 1 206 ? -5.845 13.463 -2.426 1.00 41.69 206 PRO A O 1
ATOM 1575 N N . LYS A 1 207 ? -5.236 11.991 -0.845 1.00 45.41 207 LYS A N 1
ATOM 1576 C CA . LYS A 1 207 ? -5.952 12.661 0.260 1.00 45.41 207 LYS A CA 1
ATOM 1577 C C . LYS A 1 207 ? -5.032 13.524 1.139 1.00 45.41 207 LYS A C 1
ATOM 1579 O O . LYS A 1 207 ? -5.543 14.287 1.953 1.00 45.41 207 LYS A O 1
ATOM 1584 N N . ASN A 1 208 ? -3.702 13.444 0.986 1.00 44.22 208 ASN A N 1
ATOM 1585 C CA . ASN A 1 208 ? -2.763 14.370 1.636 1.00 44.22 208 ASN A CA 1
ATOM 1586 C C . ASN A 1 208 ? -1.410 14.477 0.879 1.00 44.22 208 ASN A C 1
ATOM 1588 O O . ASN A 1 208 ? -0.590 13.566 1.003 1.00 44.22 208 ASN A O 1
ATOM 1592 N N . PRO A 1 209 ? -1.156 15.570 0.135 1.00 45.75 209 PRO A N 1
ATOM 1593 C CA . PRO A 1 209 ? 0.051 15.756 -0.684 1.00 45.75 209 PRO A CA 1
ATOM 1594 C C . PRO A 1 209 ? 1.314 16.193 0.091 1.00 45.75 209 PRO A C 1
ATOM 1596 O O . PRO A 1 209 ? 2.383 16.301 -0.510 1.00 45.75 209 PRO A O 1
ATOM 1599 N N . ASP A 1 210 ? 1.231 16.440 1.405 1.00 43.31 210 ASP A N 1
ATOM 1600 C CA . ASP A 1 210 ? 2.322 17.052 2.190 1.00 43.31 210 ASP A CA 1
ATOM 1601 C C . ASP A 1 210 ? 3.116 16.067 3.074 1.00 43.31 210 ASP A C 1
ATOM 1603 O O . ASP A 1 210 ? 3.970 16.480 3.861 1.00 43.31 210 ASP A O 1
ATOM 1607 N N . ALA A 1 211 ? 2.867 14.758 2.971 1.00 43.50 211 ALA A N 1
ATOM 1608 C CA . ALA A 1 211 ? 3.585 13.759 3.764 1.00 43.50 211 ALA A CA 1
ATOM 1609 C C . ALA A 1 211 ? 5.021 13.532 3.240 1.00 43.50 211 ALA A C 1
ATOM 1611 O O . ALA A 1 211 ? 5.227 13.112 2.100 1.00 43.50 211 ALA A O 1
ATOM 1612 N N . THR A 1 212 ? 6.025 13.784 4.084 1.00 37.84 212 THR A N 1
ATOM 1613 C CA . THR A 1 212 ? 7.427 13.384 3.874 1.00 37.84 212 THR A CA 1
ATOM 1614 C C . THR A 1 212 ? 7.687 11.988 4.457 1.00 37.84 212 THR A C 1
ATOM 1616 O O . THR A 1 212 ? 7.156 11.642 5.513 1.00 37.84 212 THR A O 1
ATOM 1619 N N . PHE A 1 213 ? 8.492 11.170 3.766 1.00 42.91 213 PHE A N 1
ATOM 1620 C CA . PHE A 1 213 ? 8.667 9.739 4.059 1.00 42.91 213 PHE A CA 1
ATOM 1621 C C . PHE A 1 213 ? 10.110 9.389 4.436 1.00 42.91 213 PHE A C 1
ATOM 1623 O O . PHE A 1 213 ? 11.030 9.727 3.703 1.00 42.91 213 PHE A O 1
ATOM 1630 N N . ASP A 1 214 ? 10.287 8.643 5.533 1.00 42.41 214 ASP A N 1
ATOM 1631 C CA . ASP A 1 214 ? 11.593 8.131 5.983 1.00 42.41 214 ASP A CA 1
ATOM 1632 C C . ASP A 1 214 ? 11.479 6.719 6.608 1.00 42.41 214 ASP A C 1
ATOM 1634 O O . ASP A 1 214 ? 11.723 6.525 7.796 1.00 42.41 214 ASP A O 1
ATOM 1638 N N . SER A 1 215 ? 10.997 5.709 5.862 1.00 44.88 215 SER A N 1
ATOM 1639 C CA . SER A 1 215 ? 11.103 4.290 6.284 1.00 44.88 215 SER A CA 1
ATOM 1640 C C . SER A 1 215 ? 10.738 3.266 5.201 1.00 44.88 215 SER A C 1
ATOM 1642 O O . SER A 1 215 ? 10.183 3.599 4.157 1.00 44.88 215 SER A O 1
ATOM 1644 N N . GLU A 1 216 ? 11.070 1.996 5.482 1.00 57.69 216 GLU A N 1
ATOM 1645 C CA . GLU A 1 216 ? 10.651 0.790 4.760 1.00 57.69 216 GLU A CA 1
ATOM 1646 C C . GLU A 1 216 ? 9.122 0.777 4.634 1.00 57.69 216 GLU A C 1
ATOM 1648 O O . GLU A 1 216 ? 8.386 0.502 5.580 1.00 57.69 216 GLU A O 1
ATOM 1653 N N . ILE A 1 217 ? 8.651 1.112 3.437 1.00 63.88 217 ILE A N 1
ATOM 1654 C CA . ILE A 1 217 ? 7.251 1.073 3.019 1.00 63.88 217 ILE A CA 1
ATOM 1655 C C . ILE A 1 217 ? 6.809 -0.412 3.470 1.00 63.88 217 ILE A C 1
ATOM 1657 O O . ILE A 1 217 ? 7.579 -1.363 3.272 1.00 63.88 217 ILE A O 1
ATOM 1661 N N . ARG A 1 218 ? 5.621 -0.695 4.085 1.00 66.06 218 ARG A N 1
ATOM 1662 C CA . ARG A 1 218 ? 5.064 -2.077 4.363 1.00 66.06 218 ARG A CA 1
ATOM 1663 C C . ARG A 1 218 ? 3.533 -2.241 4.265 1.00 66.06 218 ARG A C 1
ATOM 1665 O O . ARG A 1 218 ? 2.840 -1.411 4.819 1.00 66.06 218 ARG A O 1
ATOM 1672 N N . LEU A 1 219 ? 2.979 -3.289 3.634 1.00 72.50 219 LEU A N 1
ATOM 1673 C CA . LEU A 1 219 ? 1.507 -3.456 3.497 1.00 72.50 219 LEU A CA 1
ATOM 1674 C C . LEU A 1 219 ? 0.762 -3.479 4.846 1.00 72.50 219 LEU A C 1
ATOM 1676 O O . LEU A 1 219 ? 1.277 -4.049 5.811 1.00 72.50 219 LEU A O 1
ATOM 1680 N N . SER A 1 220 ? -0.453 -2.915 4.894 1.00 69.31 220 SER A N 1
ATOM 1681 C CA . SER A 1 220 ? -1.357 -3.099 6.038 1.00 69.31 220 SER A CA 1
ATOM 1682 C C . SER A 1 220 ? -1.805 -4.566 6.138 1.00 69.31 220 SER A C 1
ATOM 1684 O O . SER A 1 220 ? -1.835 -5.261 5.119 1.00 69.31 220 SER A O 1
ATOM 1686 N N . PRO A 1 221 ? -2.134 -5.087 7.331 1.00 71.69 221 PRO A N 1
ATOM 1687 C CA . PRO A 1 221 ? -2.734 -6.415 7.468 1.00 71.69 221 PRO A CA 1
ATOM 1688 C C . PRO A 1 221 ? -3.965 -6.642 6.580 1.00 71.69 221 PRO A C 1
ATOM 1690 O O . PRO A 1 221 ? -4.040 -7.698 5.948 1.00 71.69 221 PRO A O 1
ATOM 1693 N N . PHE A 1 222 ? -4.858 -5.656 6.433 1.00 73.94 222 PHE A N 1
ATOM 1694 C CA . PHE A 1 222 ? -5.954 -5.725 5.453 1.00 73.94 222 PHE A CA 1
ATOM 1695 C C . PHE A 1 222 ? -5.442 -5.932 4.017 1.00 73.94 222 PHE A C 1
ATOM 1697 O O . PHE A 1 222 ? -5.817 -6.901 3.357 1.00 73.94 222 PHE A O 1
ATOM 1704 N N . ALA A 1 223 ? -4.517 -5.088 3.549 1.00 78.62 223 ALA A N 1
ATOM 1705 C CA . ALA A 1 223 ? -3.923 -5.223 2.218 1.00 78.62 223 ALA A CA 1
ATOM 1706 C C . ALA A 1 223 ? -3.199 -6.560 2.030 1.00 78.62 223 ALA A C 1
ATOM 1708 O O . ALA A 1 223 ? -3.293 -7.188 0.979 1.00 78.62 223 ALA A O 1
ATOM 1709 N N . LYS A 1 224 ? -2.494 -7.025 3.063 1.00 81.38 224 LYS A N 1
ATOM 1710 C CA . LYS A 1 224 ? -1.817 -8.320 3.064 1.00 81.38 224 LYS A CA 1
ATOM 1711 C C . LYS A 1 224 ? -2.823 -9.464 2.925 1.00 81.38 224 LYS A C 1
ATOM 1713 O O . LYS A 1 224 ? -2.568 -10.395 2.165 1.00 81.38 224 LYS A O 1
ATOM 1718 N N . LYS A 1 225 ? -3.967 -9.384 3.612 1.00 82.62 225 LYS A N 1
ATOM 1719 C CA . LYS A 1 225 ? -5.073 -10.340 3.482 1.00 82.62 225 LYS A CA 1
ATOM 1720 C C . LYS A 1 225 ? -5.680 -10.299 2.079 1.00 82.62 225 LYS A C 1
ATOM 1722 O O . LYS A 1 225 ? -5.858 -11.355 1.485 1.00 82.62 225 LYS A O 1
ATOM 1727 N N . ALA A 1 226 ? -5.920 -9.113 1.520 1.00 84.19 226 ALA A N 1
ATOM 1728 C CA . ALA A 1 226 ? -6.414 -8.961 0.150 1.00 84.19 226 ALA A CA 1
ATOM 1729 C C . ALA A 1 226 ? -5.457 -9.592 -0.875 1.00 84.19 226 ALA A C 1
ATOM 1731 O O . ALA A 1 226 ? -5.877 -10.364 -1.735 1.00 84.19 226 ALA A O 1
ATOM 1732 N N . VAL A 1 227 ? -4.150 -9.341 -0.739 1.00 89.50 227 VAL A N 1
ATOM 1733 C CA . VAL A 1 227 ? -3.118 -9.981 -1.569 1.00 89.50 227 VAL A CA 1
ATOM 1734 C C . VAL A 1 227 ? -3.119 -11.498 -1.382 1.00 89.50 227 VAL A C 1
ATOM 1736 O O . VAL A 1 227 ? -3.016 -12.216 -2.372 1.00 89.50 227 VAL A O 1
ATOM 1739 N N . ALA A 1 228 ? -3.265 -11.999 -0.154 1.00 88.25 228 ALA A N 1
ATOM 1740 C CA . ALA A 1 228 ? -3.323 -13.433 0.118 1.00 88.25 228 ALA A CA 1
ATOM 1741 C C . ALA A 1 228 ? -4.546 -14.098 -0.541 1.00 88.25 228 ALA A C 1
ATOM 1743 O O . ALA A 1 228 ? -4.403 -15.113 -1.221 1.00 88.25 228 ALA A O 1
ATOM 1744 N N . GLU A 1 229 ? -5.739 -13.512 -0.426 1.00 91.06 229 GLU A N 1
ATOM 1745 C CA . GLU A 1 229 ? -6.939 -14.030 -1.099 1.00 91.06 229 GLU A CA 1
ATOM 1746 C C . GLU A 1 229 ? -6.798 -13.981 -2.626 1.00 91.06 229 GLU A C 1
ATOM 1748 O O . GLU A 1 229 ? -7.113 -14.954 -3.317 1.00 91.06 229 GLU A O 1
ATOM 1753 N N . PHE A 1 230 ? -6.219 -12.903 -3.167 1.00 93.50 230 PHE A N 1
ATOM 1754 C CA . PHE A 1 230 ? -5.862 -12.842 -4.581 1.00 93.50 230 PHE A CA 1
ATOM 1755 C C . PHE A 1 230 ? -4.903 -13.978 -4.967 1.00 93.50 230 PHE A C 1
ATOM 1757 O O . PHE A 1 230 ? -5.180 -14.715 -5.913 1.00 93.50 230 PHE A O 1
ATOM 1764 N N . GLN A 1 231 ? -3.811 -14.180 -4.230 1.00 94.94 231 GLN A N 1
ATOM 1765 C CA . GLN A 1 231 ? -2.852 -15.259 -4.477 1.00 94.94 231 GLN A CA 1
ATOM 1766 C C . GLN A 1 231 ? -3.530 -16.631 -4.481 1.00 94.94 231 GLN A C 1
ATOM 1768 O O . GLN A 1 231 ? -3.348 -17.401 -5.427 1.00 94.94 231 GLN A O 1
ATOM 1773 N N . LYS A 1 232 ? -4.369 -16.905 -3.479 1.00 96.25 232 LYS A N 1
ATOM 1774 C CA . LYS A 1 232 ? -5.163 -18.131 -3.379 1.00 96.25 232 LYS A CA 1
ATOM 1775 C C . LYS A 1 232 ? -6.053 -18.324 -4.608 1.00 96.25 232 LYS A C 1
ATOM 1777 O O . LYS A 1 232 ? -6.020 -19.392 -5.215 1.00 96.25 232 LYS A O 1
ATOM 1782 N N . SER A 1 233 ? -6.766 -17.279 -5.040 1.00 95.31 233 SER A N 1
ATOM 1783 C CA . SER A 1 233 ? -7.627 -17.319 -6.236 1.00 95.31 233 SER A CA 1
ATOM 1784 C C . SER A 1 233 ? -6.860 -17.604 -7.536 1.00 95.31 233 SER A C 1
ATOM 1786 O O . SER A 1 233 ? -7.426 -18.114 -8.501 1.00 95.31 233 SER A O 1
ATOM 1788 N N . ARG A 1 234 ? -5.557 -17.292 -7.577 1.00 95.56 234 ARG A N 1
ATOM 1789 C CA . ARG A 1 234 ? -4.681 -17.500 -8.741 1.00 95.56 234 ARG A CA 1
ATOM 1790 C C . ARG A 1 234 ? -3.794 -18.745 -8.628 1.00 95.56 234 ARG A C 1
ATOM 1792 O O . ARG A 1 234 ? -2.983 -18.978 -9.531 1.00 95.56 234 ARG A O 1
ATOM 1799 N N . GLY A 1 235 ? -3.948 -19.541 -7.566 1.00 95.94 235 GLY A N 1
ATOM 1800 C CA . GLY A 1 235 ? -3.147 -20.743 -7.316 1.00 95.94 235 GLY A CA 1
ATOM 1801 C C . GLY A 1 235 ? -1.682 -20.447 -6.977 1.00 95.94 235 GLY A C 1
ATOM 1802 O O . GLY A 1 235 ? -0.796 -21.201 -7.373 1.00 95.94 235 GLY A O 1
ATOM 1803 N N . LEU A 1 236 ? -1.415 -19.323 -6.310 1.00 94.56 236 LEU A N 1
ATOM 1804 C CA . LEU A 1 236 ? -0.092 -18.919 -5.827 1.00 94.56 236 LEU A CA 1
ATOM 1805 C C . LEU A 1 236 ? 0.079 -19.254 -4.332 1.00 94.56 236 LEU A C 1
ATOM 1807 O O . LEU A 1 236 ? -0.922 -19.436 -3.630 1.00 94.56 236 LEU A O 1
ATOM 1811 N N . PRO A 1 237 ? 1.323 -19.274 -3.807 1.00 93.19 237 PRO A N 1
ATOM 1812 C CA . PRO A 1 237 ? 1.557 -19.278 -2.364 1.00 93.19 237 PRO A CA 1
ATOM 1813 C C . PRO A 1 237 ? 0.772 -18.154 -1.675 1.00 93.19 237 PRO A C 1
ATOM 1815 O O . PRO A 1 237 ? 0.849 -16.999 -2.080 1.00 93.19 237 PRO A O 1
ATOM 1818 N N . THR A 1 238 ? -0.022 -18.505 -0.662 1.00 94.31 238 THR A N 1
ATOM 1819 C CA . THR A 1 238 ? -0.943 -17.597 0.045 1.00 94.31 238 THR A CA 1
ATOM 1820 C C . THR A 1 238 ? -0.242 -16.951 1.245 1.00 94.31 238 THR A C 1
ATOM 1822 O O . THR A 1 238 ? -0.561 -17.230 2.397 1.00 94.31 238 THR A O 1
ATOM 1825 N N . ASP A 1 239 ? 0.782 -16.140 0.986 1.00 86.44 239 ASP A N 1
ATOM 1826 C CA . ASP A 1 239 ? 1.630 -15.522 2.019 1.00 86.44 239 ASP A CA 1
ATOM 1827 C C . ASP A 1 239 ? 1.373 -14.014 2.213 1.00 86.44 239 ASP A C 1
ATOM 1829 O O . ASP A 1 239 ? 1.877 -13.398 3.162 1.00 86.44 239 ASP A O 1
ATOM 1833 N N . GLY A 1 240 ? 0.569 -13.412 1.332 1.00 81.88 240 GLY A N 1
ATOM 1834 C CA . GLY A 1 240 ? 0.307 -11.977 1.285 1.00 81.88 240 GLY A CA 1
ATOM 1835 C C . GLY A 1 240 ? 1.531 -11.150 0.874 1.00 81.88 240 GLY A C 1
ATOM 1836 O O . GLY A 1 240 ? 1.547 -9.934 1.074 1.00 81.88 240 GLY A O 1
ATOM 1837 N N . ILE A 1 241 ? 2.582 -11.787 0.347 1.00 87.12 241 ILE A N 1
ATOM 1838 C CA . ILE A 1 241 ? 3.807 -11.133 -0.108 1.00 87.12 241 ILE A CA 1
ATOM 1839 C C . ILE A 1 241 ? 3.680 -10.809 -1.599 1.00 87.12 241 ILE A C 1
ATOM 1841 O O . ILE A 1 241 ? 3.478 -11.661 -2.465 1.00 87.12 241 ILE A O 1
ATOM 1845 N N . VAL A 1 242 ? 3.858 -9.534 -1.928 1.00 87.25 242 VAL A N 1
ATOM 1846 C CA . VAL A 1 242 ? 3.863 -9.061 -3.314 1.00 87.25 242 VAL A CA 1
ATOM 1847 C C . VAL A 1 242 ? 5.228 -9.351 -3.941 1.00 87.25 242 VAL A C 1
ATOM 1849 O O . VAL A 1 242 ? 6.126 -8.515 -3.944 1.00 87.25 242 VAL A O 1
ATOM 1852 N N . GLY A 1 243 ? 5.397 -10.583 -4.423 1.00 89.81 243 GLY A N 1
ATOM 1853 C CA . GLY A 1 243 ? 6.563 -11.023 -5.187 1.00 89.81 243 GLY A CA 1
ATOM 1854 C C . GLY A 1 243 ? 6.308 -11.065 -6.695 1.00 89.81 243 GLY A C 1
ATOM 1855 O O . GLY A 1 243 ? 5.185 -10.889 -7.164 1.00 89.81 243 GLY A O 1
ATOM 1856 N N . TRP A 1 244 ? 7.351 -11.385 -7.464 1.00 91.12 244 TRP A N 1
ATOM 1857 C CA . TRP A 1 244 ? 7.296 -11.490 -8.930 1.00 91.12 244 TRP A CA 1
ATOM 1858 C C . TRP A 1 244 ? 6.219 -12.451 -9.452 1.00 91.12 244 TRP A C 1
ATOM 1860 O O . TRP A 1 244 ? 5.614 -12.189 -10.491 1.00 91.12 244 TRP A O 1
ATOM 1870 N N . GLN A 1 245 ? 5.951 -13.544 -8.730 1.00 92.25 245 GLN A N 1
ATOM 1871 C CA . GLN A 1 245 ? 4.872 -14.477 -9.069 1.00 92.25 245 GLN A CA 1
ATOM 1872 C C . GLN A 1 245 ? 3.493 -13.823 -8.908 1.00 92.25 245 GLN A C 1
ATOM 1874 O O . GLN A 1 245 ? 2.667 -13.925 -9.812 1.00 92.25 245 GLN A O 1
ATOM 1879 N N . THR A 1 246 ? 3.277 -13.099 -7.804 1.00 93.38 246 THR A N 1
ATOM 1880 C CA . THR A 1 246 ? 2.062 -12.311 -7.550 1.00 93.38 246 THR A CA 1
ATOM 1881 C C . THR A 1 246 ? 1.872 -11.252 -8.633 1.00 93.38 246 THR A C 1
ATOM 1883 O O . THR A 1 246 ? 0.833 -11.228 -9.288 1.00 93.38 246 THR A O 1
ATOM 1886 N N . MET A 1 247 ? 2.905 -10.445 -8.901 1.00 94.31 247 MET A N 1
ATOM 1887 C CA . MET A 1 247 ? 2.870 -9.396 -9.928 1.00 94.31 247 MET A CA 1
ATOM 1888 C C . MET A 1 247 ? 2.626 -9.967 -11.331 1.00 94.31 247 MET A C 1
ATOM 1890 O O . MET A 1 247 ? 1.913 -9.381 -12.137 1.00 94.31 247 MET A O 1
ATOM 1894 N N . GLY A 1 248 ? 3.178 -11.146 -11.629 1.00 94.19 248 GLY A N 1
ATOM 1895 C CA . GLY A 1 248 ? 2.977 -11.835 -12.903 1.00 94.19 248 GLY A CA 1
ATOM 1896 C C . GLY A 1 248 ? 1.551 -12.335 -13.144 1.00 94.19 248 GLY A C 1
ATOM 1897 O O . GLY A 1 248 ? 1.229 -12.662 -14.282 1.00 94.19 248 GLY A O 1
ATOM 1898 N N . ARG A 1 249 ? 0.700 -12.399 -12.112 1.00 95.69 249 ARG A N 1
ATOM 1899 C CA . ARG A 1 249 ? -0.722 -12.769 -12.237 1.00 95.69 249 ARG A CA 1
ATOM 1900 C C . ARG A 1 249 ? -1.669 -11.569 -12.283 1.00 95.69 249 ARG A C 1
ATOM 1902 O O . ARG A 1 249 ? -2.872 -11.771 -12.428 1.00 95.69 249 ARG A O 1
ATOM 1909 N N . LEU A 1 250 ? -1.144 -10.352 -12.170 1.00 93.25 250 LEU A N 1
ATOM 1910 C CA . LEU A 1 250 ? -1.896 -9.122 -12.402 1.00 93.25 250 LEU A CA 1
ATOM 1911 C C . LEU A 1 250 ? -2.075 -8.872 -13.917 1.00 93.25 250 LEU A C 1
ATOM 1913 O O . LEU A 1 250 ? -1.284 -9.394 -14.715 1.00 93.25 250 LEU A O 1
ATOM 1917 N N . PRO A 1 251 ? -3.062 -8.055 -14.333 1.00 93.75 251 PRO A N 1
ATOM 1918 C CA . PRO A 1 251 ? -3.223 -7.630 -15.724 1.00 93.75 251 PRO A CA 1
ATOM 1919 C C . PRO A 1 251 ? -1.930 -7.044 -16.291 1.00 93.75 251 PRO A C 1
ATOM 1921 O O . PRO A 1 251 ? -1.233 -6.293 -15.612 1.00 93.75 251 PRO A O 1
ATOM 1924 N N . GLY A 1 252 ? -1.561 -7.440 -17.508 1.00 92.69 252 GLY A N 1
ATOM 1925 C CA . GLY A 1 252 ? -0.305 -7.022 -18.137 1.00 92.69 252 GLY A CA 1
ATOM 1926 C C . GLY A 1 252 ? 0.962 -7.641 -17.546 1.00 92.69 252 GLY A C 1
ATOM 1927 O O . GLY A 1 252 ? 2.041 -7.387 -18.055 1.00 92.69 252 GLY A O 1
ATOM 1928 N N . GLY A 1 253 ? 0.882 -8.460 -16.491 1.00 92.88 253 GLY A N 1
ATOM 1929 C CA . GLY A 1 253 ? 2.056 -9.075 -15.861 1.00 92.88 253 GLY A CA 1
ATOM 1930 C C . GLY A 1 253 ? 2.511 -10.381 -16.515 1.00 92.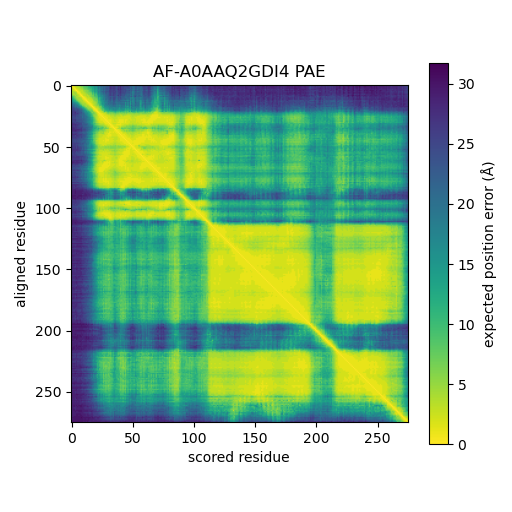88 253 GLY A C 1
ATOM 1931 O O . GLY A 1 253 ? 3.710 -10.690 -16.513 1.00 92.88 253 GLY A O 1
ATOM 1932 N N . ALA A 1 254 ? 1.579 -11.163 -17.060 1.00 88.50 254 ALA A N 1
ATOM 1933 C CA . ALA A 1 254 ? 1.863 -12.443 -17.699 1.00 88.50 254 ALA A CA 1
ATOM 1934 C C . ALA A 1 254 ? 2.526 -12.202 -19.065 1.00 88.50 254 ALA A C 1
ATOM 1936 O O . ALA A 1 254 ? 1.864 -11.809 -20.017 1.00 88.50 254 ALA A O 1
ATOM 1937 N N . GLY A 1 255 ? 3.843 -12.400 -19.149 1.00 85.81 255 GLY A N 1
ATOM 1938 C CA . GLY A 1 255 ? 4.627 -12.159 -20.370 1.00 85.81 255 GLY A CA 1
ATOM 1939 C C . GLY A 1 255 ? 5.343 -10.809 -20.426 1.00 85.81 255 GLY A C 1
ATOM 1940 O O . GLY A 1 255 ? 6.146 -10.595 -21.330 1.00 85.81 255 GLY A O 1
ATOM 1941 N N . TYR A 1 256 ? 5.129 -9.928 -19.443 1.00 89.62 256 TYR A N 1
ATOM 1942 C CA . TYR A 1 256 ? 5.905 -8.696 -19.357 1.00 89.62 256 TYR A CA 1
ATOM 1943 C C . TYR A 1 256 ? 7.387 -9.001 -19.143 1.00 89.62 256 TYR A C 1
ATOM 1945 O O . TYR A 1 256 ? 7.761 -9.645 -18.151 1.00 89.62 256 TYR A O 1
ATOM 1953 N N . THR A 1 257 ? 8.194 -8.524 -20.084 1.00 87.88 257 THR A N 1
ATOM 1954 C CA . THR A 1 257 ? 9.650 -8.607 -20.072 1.00 87.88 257 THR A CA 1
ATOM 1955 C C . THR A 1 257 ? 10.176 -7.216 -19.770 1.00 87.88 257 THR A C 1
ATOM 1957 O O . THR A 1 257 ? 9.729 -6.249 -20.378 1.00 87.88 257 THR A O 1
ATOM 1960 N N . LEU A 1 258 ? 11.088 -7.114 -18.803 1.00 86.19 258 LEU A N 1
ATOM 1961 C CA . LEU A 1 258 ? 11.698 -5.832 -18.470 1.00 86.19 258 LEU A CA 1
ATOM 1962 C C . LEU A 1 258 ? 12.483 -5.295 -19.676 1.00 86.19 258 LEU A C 1
ATOM 1964 O O . LEU A 1 258 ? 13.173 -6.085 -20.323 1.00 86.19 258 LEU A O 1
ATOM 1968 N N . PRO A 1 259 ? 12.456 -3.978 -19.929 1.00 83.44 259 PRO A N 1
ATOM 1969 C CA . PRO A 1 259 ? 13.357 -3.355 -20.888 1.00 83.44 259 PRO A CA 1
ATOM 1970 C C . PRO A 1 259 ? 14.822 -3.633 -20.528 1.00 83.44 259 PRO A C 1
ATOM 1972 O O . PRO A 1 259 ? 15.187 -3.567 -19.351 1.00 83.44 259 PRO A O 1
ATOM 1975 N N . ASP A 1 260 ? 15.677 -3.867 -21.528 1.00 79.44 260 ASP A N 1
ATOM 1976 C CA . ASP A 1 260 ? 17.104 -4.176 -21.325 1.00 79.44 260 ASP A CA 1
ATOM 1977 C C . ASP A 1 260 ? 17.814 -3.122 -20.460 1.00 79.44 260 ASP A C 1
ATOM 1979 O O . ASP A 1 260 ? 18.633 -3.433 -19.598 1.00 79.44 260 ASP A O 1
ATOM 1983 N N . VAL A 1 261 ? 17.452 -1.850 -20.626 1.00 71.38 261 VAL A N 1
ATOM 1984 C CA . VAL A 1 261 ? 18.034 -0.751 -19.847 1.00 71.38 261 VAL A CA 1
ATOM 1985 C C . VAL A 1 261 ? 17.692 -0.860 -18.354 1.00 71.38 261 VAL A C 1
ATOM 1987 O O . VAL A 1 261 ? 18.533 -0.539 -17.517 1.00 71.38 261 VAL A O 1
ATOM 1990 N N . ALA A 1 262 ? 16.519 -1.397 -18.001 1.00 70.25 262 ALA A N 1
ATOM 1991 C CA . ALA A 1 262 ? 16.088 -1.588 -16.614 1.00 70.25 262 ALA A CA 1
ATOM 1992 C C . ALA A 1 262 ? 16.819 -2.745 -15.900 1.00 70.25 262 ALA A C 1
ATOM 1994 O O . ALA A 1 262 ? 16.717 -2.882 -14.675 1.00 70.25 262 ALA A O 1
ATOM 1995 N N . VAL A 1 263 ? 17.551 -3.593 -16.635 1.00 69.56 263 VAL A N 1
ATOM 1996 C CA . VAL A 1 263 ? 18.379 -4.665 -16.056 1.00 69.56 263 VAL A CA 1
ATOM 1997 C C . VAL A 1 263 ? 19.861 -4.299 -15.954 1.00 69.56 263 VAL A C 1
ATOM 1999 O O . VAL A 1 263 ? 20.595 -4.987 -15.244 1.00 69.56 263 VAL A O 1
ATOM 2002 N N . VAL A 1 264 ? 20.304 -3.203 -16.582 1.00 72.44 264 VAL A N 1
ATOM 2003 C CA . VAL A 1 264 ? 21.679 -2.704 -16.438 1.00 72.44 264 VAL A CA 1
ATOM 2004 C C . VAL A 1 264 ? 21.857 -2.067 -15.053 1.00 72.44 264 VAL A C 1
ATOM 2006 O O . VAL A 1 264 ? 21.102 -1.151 -14.719 1.00 72.44 264 VAL A O 1
ATOM 2009 N N . PRO A 1 265 ? 22.855 -2.501 -14.253 1.00 73.12 265 PRO A N 1
ATOM 2010 C CA . PRO A 1 265 ? 23.146 -1.898 -12.957 1.00 73.12 265 PRO A CA 1
ATOM 2011 C C . PRO A 1 265 ? 23.405 -0.395 -13.057 1.00 73.12 265 PRO A C 1
ATOM 2013 O O . PRO A 1 265 ? 24.213 0.052 -13.874 1.00 73.12 265 PRO A O 1
ATOM 2016 N N . PHE A 1 266 ? 22.773 0.379 -12.175 1.00 72.12 266 PHE A N 1
ATOM 2017 C CA . PHE A 1 266 ? 22.916 1.839 -12.120 1.00 72.12 266 PHE A CA 1
ATOM 2018 C C . PHE A 1 266 ? 24.362 2.312 -11.974 1.00 72.12 266 PHE A C 1
ATOM 2020 O O . PHE A 1 266 ? 24.721 3.361 -12.511 1.00 72.12 266 PHE A O 1
ATOM 2027 N N . GLU A 1 267 ? 25.206 1.537 -11.287 1.00 66.94 267 GLU A N 1
ATOM 2028 C CA . GLU A 1 267 ? 26.629 1.848 -11.108 1.00 66.94 267 GLU A CA 1
ATOM 2029 C C . GLU A 1 267 ? 27.379 2.017 -12.440 1.00 66.94 267 GLU A C 1
ATOM 2031 O O . GLU A 1 267 ? 28.395 2.709 -12.484 1.00 66.94 267 GLU A O 1
ATOM 2036 N N . ASN A 1 268 ? 26.859 1.435 -13.526 1.00 64.56 268 ASN A N 1
ATOM 2037 C CA . ASN A 1 268 ? 27.443 1.511 -14.864 1.00 64.56 268 ASN A CA 1
ATOM 2038 C C . ASN A 1 268 ? 26.907 2.684 -15.702 1.00 64.56 268 ASN A C 1
ATOM 2040 O O . ASN A 1 268 ? 27.409 2.921 -16.798 1.00 64.56 268 ASN A O 1
ATOM 2044 N N . LEU A 1 269 ? 2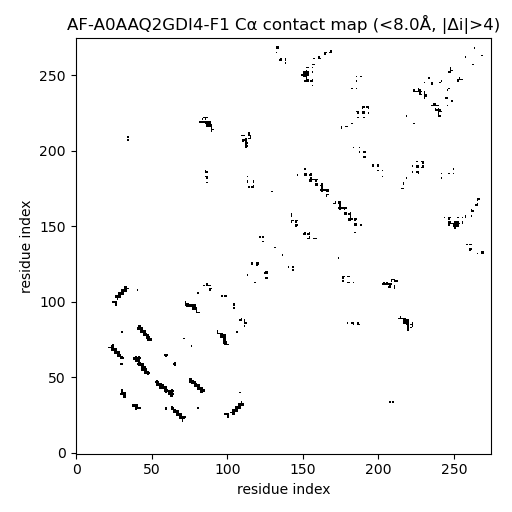5.882 3.395 -15.218 1.00 62.75 269 LEU A N 1
ATOM 2045 C CA . LEU A 1 269 ? 25.144 4.416 -15.975 1.00 62.75 269 LEU A CA 1
ATOM 2046 C C . LEU A 1 269 ? 25.223 5.814 -15.354 1.00 62.75 269 LEU A C 1
ATOM 2048 O O . LEU A 1 269 ? 24.950 6.807 -16.027 1.00 62.75 269 LEU A O 1
ATOM 2052 N N . VAL A 1 270 ? 25.606 5.915 -14.079 1.00 61.19 270 VAL A N 1
ATOM 2053 C CA . VAL A 1 270 ? 25.876 7.202 -13.433 1.00 61.19 270 VAL A CA 1
ATOM 2054 C C . VAL A 1 270 ? 27.333 7.570 -13.694 1.00 61.19 270 VAL A C 1
ATOM 2056 O O . VAL A 1 270 ? 28.247 6.996 -13.102 1.00 61.19 270 VAL A O 1
ATOM 2059 N N . VAL A 1 271 ? 27.558 8.540 -14.584 1.00 57.38 271 VAL A N 1
ATOM 2060 C CA . VAL A 1 271 ? 28.889 9.119 -14.799 1.00 57.38 271 VAL A CA 1
ATOM 2061 C C . VAL A 1 271 ? 29.375 9.673 -13.460 1.00 57.38 271 VAL A C 1
ATOM 2063 O O . VAL A 1 271 ? 28.780 10.605 -12.916 1.00 57.38 271 VAL A O 1
ATOM 2066 N N . LYS A 1 272 ? 30.434 9.078 -12.895 1.00 53.62 272 LYS A N 1
ATOM 2067 C CA . LYS A 1 272 ? 31.070 9.627 -11.694 1.00 53.62 272 LYS A CA 1
ATOM 2068 C C . LYS A 1 272 ? 31.534 11.048 -12.026 1.00 53.62 272 LYS A C 1
ATOM 2070 O O . LYS A 1 272 ? 32.167 11.219 -13.070 1.00 53.62 272 LYS A O 1
ATOM 2075 N N . PRO A 1 273 ? 31.239 12.062 -11.194 1.00 45.97 273 PRO A N 1
ATOM 2076 C CA . PRO A 1 273 ? 31.823 13.377 -11.400 1.00 45.97 273 PRO A CA 1
ATOM 2077 C C . PRO A 1 273 ? 33.344 13.211 -11.408 1.00 45.97 273 PRO A C 1
ATOM 2079 O O . PRO A 1 273 ? 33.896 12.595 -10.496 1.00 45.97 273 PRO A O 1
ATOM 2082 N N . ASN A 1 274 ? 33.996 13.689 -12.471 1.00 45.34 274 ASN A N 1
ATOM 2083 C CA . ASN A 1 274 ? 35.453 13.701 -12.552 1.00 45.34 274 ASN A CA 1
ATOM 2084 C C . ASN A 1 274 ? 35.975 14.481 -11.338 1.00 45.34 274 ASN A C 1
ATOM 2086 O O . ASN A 1 274 ? 35.713 15.679 -11.225 1.00 45.34 274 ASN A O 1
ATOM 2090 N N . THR A 1 275 ? 36.635 13.779 -10.419 1.00 42.47 275 THR A N 1
ATOM 2091 C CA . THR A 1 275 ? 37.416 14.370 -9.324 1.00 42.47 275 THR A CA 1
ATOM 2092 C C . THR A 1 275 ? 38.672 15.023 -9.858 1.00 42.47 275 THR A C 1
ATOM 2094 O O . THR A 1 275 ? 39.320 14.368 -10.708 1.00 42.47 275 THR A O 1
#

Radius of gyration: 27.39 Å; Cα contacts (8 Å, |Δi|>4): 463; chains: 1; bounding box: 87×70×89 Å